Protein AF-A0A4Z2DLG1-F1 (afdb_monomer_lite)

Radius of gyration: 49.61 Å; chains: 1; bounding box: 112×51×138 Å

Secondary structure (DSSP, 8-state):
--------PPPPPHHHHHHHHHHHHHHHHHHHHHHHHHHHHHHHHHHHHHHHHHHHHHHHHHHHHHHHHHHHHHHHHHHHHHHHHHHHHHHHHHHHHHHHHHHHHHHHHHHHHHS---------------------------PPP---------PPP---------PPPPPP--------PPPP-PPPPPP--

InterPro domains:
  IPR026094 G protein pathway suppressor 2 [PF15991] (7-157)
  IPR026094 G protein pathway suppressor 2 [PTHR22654] (5-156)

Structure (mmCIF, N/CA/C/O backbone):
data_AF-A0A4Z2DLG1-F1
#
_entry.id   AF-A0A4Z2DLG1-F1
#
loop_
_atom_site.group_PDB
_atom_site.id
_atom_site.type_symbol
_atom_site.label_atom_id
_atom_site.label_alt_id
_atom_site.label_comp_id
_atom_site.label_asym_id
_atom_site.label_entity_id
_atom_site.label_seq_id
_atom_site.pdbx_PDB_ins_code
_atom_site.Cartn_x
_atom_site.Cartn_y
_atom_site.Cartn_z
_atom_site.occupancy
_atom_site.B_iso_or_equiv
_atom_site.auth_seq_id
_atom_site.auth_comp_id
_atom_site.auth_asym_id
_atom_site.auth_atom_id
_atom_site.pdbx_PDB_model_num
ATOM 1 N N . MET A 1 1 ? 69.070 -21.142 -52.329 1.00 43.66 1 MET A N 1
ATOM 2 C CA . MET A 1 1 ? 68.517 -19.788 -52.107 1.00 43.66 1 MET A CA 1
ATOM 3 C C . MET A 1 1 ? 67.017 -19.856 -52.349 1.00 43.66 1 MET A C 1
ATOM 5 O O . MET A 1 1 ? 66.655 -20.257 -53.448 1.00 43.66 1 MET A O 1
ATOM 9 N N . PRO A 1 2 ? 66.152 -19.594 -51.352 1.00 51.16 2 PRO A N 1
ATOM 10 C CA . PRO A 1 2 ? 64.708 -19.685 -51.539 1.00 51.16 2 PRO A CA 1
ATOM 11 C C . PRO A 1 2 ? 64.203 -18.463 -52.314 1.00 51.16 2 PRO A C 1
ATOM 13 O O . PRO A 1 2 ? 64.474 -17.321 -51.949 1.00 51.16 2 PRO A O 1
ATOM 16 N N . SER A 1 3 ? 63.493 -18.720 -53.406 1.00 49.97 3 SER A N 1
ATOM 17 C CA . SER A 1 3 ? 62.843 -17.729 -54.257 1.00 49.97 3 SER A CA 1
ATOM 18 C C . SER A 1 3 ? 61.647 -17.112 -53.530 1.00 49.97 3 SER A C 1
ATOM 20 O O . SER A 1 3 ? 60.639 -17.769 -53.272 1.00 49.97 3 SER A O 1
ATOM 22 N N . THR A 1 4 ? 61.747 -15.829 -53.190 1.00 59.56 4 THR A N 1
ATOM 23 C CA . THR A 1 4 ? 60.623 -15.041 -52.689 1.00 59.56 4 THR A CA 1
ATOM 24 C C . THR A 1 4 ? 59.666 -14.766 -53.846 1.00 59.56 4 THR A C 1
ATOM 26 O O . THR A 1 4 ? 59.907 -13.915 -54.698 1.00 59.56 4 THR A O 1
ATOM 29 N N . VAL A 1 5 ? 58.562 -15.513 -53.900 1.00 58.59 5 VAL A N 1
ATOM 30 C CA . VAL A 1 5 ? 57.452 -15.217 -54.812 1.00 58.59 5 VAL A CA 1
ATOM 31 C C . VAL A 1 5 ? 56.839 -13.887 -54.371 1.00 58.59 5 VAL A C 1
ATOM 33 O O . VAL A 1 5 ? 56.051 -13.825 -53.427 1.00 58.59 5 VAL A O 1
ATOM 36 N N . SER A 1 6 ? 57.249 -12.801 -55.025 1.00 60.72 6 SER A N 1
ATOM 37 C CA . SER A 1 6 ? 56.639 -11.485 -54.861 1.00 60.72 6 SER A CA 1
ATOM 38 C C . SER A 1 6 ? 55.267 -11.520 -55.530 1.00 60.72 6 SER A C 1
ATOM 40 O O . SER A 1 6 ? 55.144 -11.386 -56.744 1.00 60.72 6 SER A O 1
ATOM 42 N N . ILE A 1 7 ? 54.224 -11.779 -54.741 1.00 59.44 7 ILE A N 1
ATOM 43 C CA . ILE A 1 7 ? 52.840 -11.681 -55.206 1.00 59.44 7 ILE A CA 1
ATOM 44 C C . ILE A 1 7 ? 52.542 -10.188 -55.362 1.00 59.44 7 ILE A C 1
ATOM 46 O O . ILE A 1 7 ? 52.221 -9.502 -54.387 1.00 59.44 7 ILE A O 1
ATOM 50 N N . GLU A 1 8 ? 52.683 -9.672 -56.582 1.00 57.41 8 GLU A N 1
ATOM 51 C CA . GLU A 1 8 ? 52.289 -8.307 -56.918 1.00 57.41 8 GLU A CA 1
ATOM 52 C C . GLU A 1 8 ? 50.797 -8.124 -56.631 1.00 57.41 8 GLU A C 1
ATOM 54 O O . GLU A 1 8 ? 49.916 -8.608 -57.342 1.00 57.41 8 GLU A O 1
ATOM 59 N N . ARG A 1 9 ? 50.486 -7.416 -55.543 1.00 64.75 9 ARG A N 1
ATOM 60 C CA . ARG A 1 9 ? 49.113 -7.003 -55.262 1.00 64.75 9 ARG A CA 1
ATOM 61 C C . ARG A 1 9 ? 48.753 -5.883 -56.226 1.00 64.75 9 ARG A C 1
ATOM 63 O O . ARG A 1 9 ? 49.334 -4.799 -56.161 1.00 64.75 9 ARG A O 1
ATOM 70 N N . HIS A 1 10 ? 47.771 -6.130 -57.088 1.00 70.56 10 HIS A N 1
ATOM 71 C CA . HIS A 1 10 ? 47.212 -5.103 -57.957 1.00 70.56 10 HIS A CA 1
ATOM 72 C C . HIS A 1 10 ? 46.777 -3.888 -57.118 1.00 70.56 10 HIS A C 1
ATOM 74 O O . HIS A 1 10 ? 45.965 -4.010 -56.195 1.00 70.56 10 HIS A O 1
ATOM 80 N N . LYS A 1 11 ? 47.365 -2.716 -57.393 1.00 72.88 11 LYS A N 1
ATOM 81 C CA . LYS A 1 11 ? 47.048 -1.480 -56.670 1.00 72.88 11 LYS A CA 1
ATOM 82 C C . LYS A 1 11 ? 45.614 -1.071 -57.001 1.00 72.88 11 LYS A C 1
ATOM 84 O O . LYS A 1 11 ? 45.234 -0.970 -58.163 1.00 72.88 11 LYS A O 1
ATOM 89 N N . LEU A 1 12 ? 44.818 -0.844 -55.961 1.00 76.62 12 LEU A N 1
ATOM 90 C CA . LEU A 1 12 ? 43.414 -0.466 -56.081 1.00 76.62 12 LEU A CA 1
ATOM 91 C C . LEU A 1 12 ? 43.284 0.847 -56.877 1.00 76.62 12 LEU A C 1
ATOM 93 O O . LEU A 1 12 ? 43.849 1.861 -56.472 1.00 76.62 12 LEU A O 1
ATOM 97 N N . ASN A 1 13 ? 42.524 0.851 -57.979 1.00 85.25 13 ASN A N 1
ATOM 98 C CA . ASN A 1 13 ? 42.208 2.085 -58.713 1.00 85.25 13 ASN A CA 1
ATOM 99 C C . ASN A 1 13 ? 41.541 3.106 -57.763 1.00 85.25 13 ASN A C 1
ATOM 101 O O . ASN A 1 13 ? 40.709 2.734 -56.930 1.00 85.25 13 ASN A O 1
ATOM 105 N N . GLN A 1 14 ? 41.873 4.394 -57.898 1.00 86.62 14 GLN A N 1
ATOM 106 C CA . GLN A 1 14 ? 41.360 5.502 -57.087 1.00 86.62 14 GLN A CA 1
ATOM 107 C C . GLN A 1 14 ? 39.832 5.473 -56.922 1.00 86.62 14 GLN A C 1
ATOM 109 O O . GLN A 1 14 ? 39.328 5.655 -55.813 1.00 86.62 14 GLN A O 1
ATOM 114 N N . ALA A 1 15 ? 39.079 5.187 -57.989 1.00 88.81 15 ALA A N 1
ATOM 115 C CA . ALA A 1 15 ? 37.616 5.092 -57.924 1.00 88.81 15 ALA A CA 1
ATOM 116 C C . ALA A 1 15 ? 37.141 3.971 -56.978 1.00 88.81 15 ALA A C 1
ATOM 118 O O . ALA A 1 15 ? 36.212 4.146 -56.184 1.00 88.81 15 ALA A O 1
ATOM 119 N N . MET A 1 16 ? 37.824 2.828 -57.015 1.00 91.44 16 MET A N 1
ATOM 120 C CA . MET A 1 16 ? 37.539 1.680 -56.163 1.00 91.44 16 MET A CA 1
ATOM 121 C C . MET A 1 16 ? 37.961 1.938 -54.708 1.00 91.44 16 MET A C 1
ATOM 123 O O . MET A 1 16 ? 37.224 1.571 -53.792 1.00 91.44 16 MET A O 1
ATOM 127 N N . TYR A 1 17 ? 39.066 2.658 -54.479 1.00 92.50 17 TYR A N 1
ATOM 128 C CA . TYR A 1 17 ? 39.463 3.108 -53.141 1.00 92.50 17 TYR A CA 1
ATOM 129 C C . TYR A 1 17 ? 38.417 4.025 -52.505 1.00 92.50 17 TYR A C 1
ATOM 131 O O . TYR A 1 17 ? 38.006 3.800 -51.366 1.00 92.50 17 TYR A O 1
ATOM 139 N N . GLN A 1 18 ? 37.923 5.020 -53.246 1.00 93.50 18 GLN A N 1
ATOM 140 C CA . GLN A 1 18 ? 36.886 5.920 -52.737 1.00 93.50 18 GLN A CA 1
ATOM 141 C C . GLN A 1 18 ? 35.583 5.172 -52.429 1.00 93.50 18 GLN A C 1
ATOM 143 O O . GLN A 1 18 ? 34.957 5.428 -51.398 1.00 93.50 18 GLN A O 1
ATOM 148 N N . LYS A 1 19 ? 35.194 4.207 -53.275 1.00 95.62 19 LYS A N 1
ATOM 149 C CA . LYS A 1 19 ? 34.027 3.346 -53.028 1.00 95.62 19 LYS A CA 1
ATOM 150 C C . LYS A 1 19 ? 34.196 2.524 -51.747 1.00 95.62 19 LYS A C 1
ATOM 152 O O . LYS A 1 19 ? 33.291 2.509 -50.913 1.00 95.62 19 LYS A O 1
ATOM 157 N N . LEU A 1 20 ? 35.360 1.904 -51.552 1.00 94.69 20 LEU A N 1
ATOM 158 C CA . LEU A 1 20 ? 35.660 1.117 -50.356 1.00 94.69 20 LEU A CA 1
ATOM 159 C C . LEU A 1 20 ? 35.701 1.987 -49.092 1.00 94.69 20 LEU A C 1
ATOM 161 O O . LEU A 1 20 ? 35.092 1.630 -48.087 1.00 94.69 20 LEU A O 1
ATOM 165 N N . LYS A 1 21 ? 36.345 3.159 -49.148 1.00 95.62 21 LYS A N 1
ATOM 166 C CA . LYS A 1 21 ? 36.384 4.119 -48.035 1.00 95.62 21 LYS A CA 1
ATOM 167 C C . LYS A 1 21 ? 34.972 4.529 -47.616 1.00 95.62 21 LYS A C 1
ATOM 169 O O . LYS A 1 21 ? 34.650 4.454 -46.433 1.00 95.62 21 LYS A O 1
ATOM 174 N N . LYS A 1 22 ? 34.111 4.901 -48.573 1.00 97.06 22 LYS A N 1
ATOM 175 C CA . LYS A 1 22 ? 32.700 5.238 -48.306 1.00 97.06 22 LYS A CA 1
ATOM 176 C C . LYS A 1 22 ? 31.950 4.071 -47.662 1.00 97.06 22 LYS A C 1
ATOM 178 O O . LYS A 1 22 ? 31.256 4.281 -46.671 1.00 97.06 22 LYS A O 1
ATOM 183 N N . TYR A 1 23 ? 32.126 2.852 -48.174 1.00 97.25 23 TYR A N 1
ATOM 184 C CA . TYR A 1 23 ? 31.496 1.656 -47.612 1.00 97.25 23 TYR A CA 1
ATOM 185 C C . TYR A 1 23 ? 31.944 1.382 -46.171 1.00 97.25 23 TYR A C 1
ATOM 187 O O . TYR A 1 23 ? 31.099 1.206 -45.300 1.00 97.25 23 TYR A O 1
ATOM 195 N N . ILE A 1 24 ? 33.252 1.404 -45.892 1.00 97.25 24 ILE A N 1
ATOM 196 C CA . ILE A 1 24 ? 33.787 1.162 -44.543 1.00 97.25 24 ILE A CA 1
ATOM 197 C C . ILE A 1 24 ? 33.277 2.226 -43.566 1.00 97.25 24 ILE A C 1
ATOM 199 O O . ILE A 1 24 ? 32.848 1.886 -42.465 1.00 97.25 24 ILE A O 1
ATOM 203 N N . MET A 1 25 ? 33.293 3.503 -43.962 1.00 97.19 25 MET A N 1
ATOM 204 C CA . MET A 1 25 ? 32.771 4.588 -43.125 1.00 97.19 25 MET A CA 1
ATOM 205 C C . MET A 1 25 ? 31.270 4.426 -42.861 1.00 97.19 25 MET A C 1
ATOM 207 O O . MET A 1 25 ? 30.841 4.529 -41.715 1.00 97.19 25 MET A O 1
ATOM 211 N N . SER A 1 26 ? 30.478 4.115 -43.891 1.00 97.19 26 SER A N 1
ATOM 212 C CA . SER A 1 26 ? 29.037 3.882 -43.748 1.00 97.19 26 SER A CA 1
ATOM 213 C C . SER A 1 26 ? 28.734 2.668 -42.870 1.00 97.19 26 SER A C 1
ATOM 215 O O . SER A 1 26 ? 27.864 2.755 -42.006 1.00 97.19 26 SER A O 1
ATOM 217 N N . LYS A 1 27 ? 29.482 1.569 -43.026 1.00 97.62 27 LYS A N 1
ATOM 218 C CA . LYS A 1 27 ? 29.332 0.365 -42.204 1.00 97.62 27 LYS A CA 1
ATOM 219 C C . LYS A 1 27 ? 29.634 0.653 -40.734 1.00 97.62 27 LYS A C 1
ATOM 221 O O . LYS A 1 27 ? 28.823 0.307 -39.888 1.00 97.62 27 LYS A O 1
ATOM 226 N N . ARG A 1 28 ? 30.742 1.343 -40.439 1.00 97.44 28 ARG A N 1
ATOM 227 C CA . ARG A 1 28 ? 31.096 1.744 -39.064 1.00 97.44 28 ARG A CA 1
ATOM 228 C C . ARG A 1 28 ? 30.045 2.661 -38.449 1.00 97.44 28 ARG A C 1
ATOM 230 O O . ARG A 1 28 ? 29.684 2.475 -37.295 1.00 97.44 28 ARG A O 1
ATOM 237 N N . LYS A 1 29 ? 29.538 3.628 -39.221 1.00 96.75 29 LYS A N 1
ATOM 238 C CA . LYS A 1 29 ? 28.460 4.512 -38.766 1.00 96.75 29 LYS A CA 1
ATOM 239 C C . LYS A 1 29 ? 27.194 3.713 -38.438 1.00 96.75 29 LYS A C 1
ATOM 241 O O . LYS A 1 29 ? 26.617 3.924 -37.381 1.00 96.75 29 LYS A O 1
ATOM 246 N N . ARG A 1 30 ? 26.803 2.778 -39.310 1.00 96.44 30 ARG A N 1
ATOM 247 C CA . ARG A 1 30 ? 25.635 1.912 -39.096 1.00 96.44 30 ARG A CA 1
ATOM 248 C C . ARG A 1 30 ? 25.792 1.037 -37.853 1.00 96.44 30 ARG A C 1
ATOM 250 O O . ARG A 1 30 ? 24.872 0.967 -37.058 1.00 96.44 30 ARG A O 1
ATOM 257 N N . GLU A 1 31 ? 26.958 0.429 -37.663 1.00 96.31 31 GLU A N 1
ATOM 258 C CA . GLU A 1 31 ? 27.255 -0.397 -36.486 1.00 96.31 31 GLU A CA 1
ATOM 259 C C . GLU A 1 31 ? 27.206 0.418 -35.181 1.00 96.31 31 GLU A C 1
ATOM 261 O O . GLU A 1 31 ? 26.694 -0.047 -34.165 1.00 96.31 31 GLU A O 1
ATOM 266 N N . GLN A 1 32 ? 27.692 1.663 -35.203 1.00 96.00 32 GLN A N 1
ATOM 267 C CA . GLN A 1 32 ? 27.578 2.571 -34.059 1.00 96.00 32 GLN A CA 1
ATOM 268 C C . GLN A 1 32 ? 26.124 2.955 -33.765 1.00 96.00 32 GLN A C 1
ATOM 270 O O . GLN A 1 32 ? 25.731 2.999 -32.600 1.00 96.00 32 GLN A O 1
ATOM 275 N N . GLU A 1 33 ? 25.334 3.226 -34.803 1.00 95.44 33 GLU A N 1
ATOM 276 C CA . GLU A 1 33 ? 23.919 3.573 -34.676 1.00 95.44 33 GLU A CA 1
ATOM 277 C C . GLU A 1 33 ? 23.092 2.399 -34.139 1.00 95.44 33 GLU A C 1
ATOM 279 O O . GLU A 1 33 ? 22.341 2.575 -33.185 1.00 95.44 33 GLU A O 1
ATOM 284 N N . GLU A 1 34 ? 23.298 1.193 -34.667 1.00 94.06 34 GLU A N 1
ATOM 285 C CA . GLU A 1 34 ? 22.660 -0.039 -34.190 1.00 94.06 34 GLU A CA 1
ATOM 286 C C . GLU A 1 34 ? 22.999 -0.303 -32.717 1.00 94.06 34 GLU A C 1
ATOM 288 O O . GLU A 1 34 ? 22.107 -0.490 -31.893 1.00 94.06 34 GLU A O 1
ATOM 293 N N . LYS A 1 35 ? 24.278 -0.181 -32.337 1.00 95.56 35 LYS A N 1
ATOM 294 C CA . LYS A 1 35 ? 24.702 -0.317 -30.936 1.00 95.56 35 LYS A CA 1
ATOM 295 C C . LYS A 1 35 ? 24.051 0.724 -30.018 1.00 95.56 35 LYS A C 1
ATOM 297 O O . LYS A 1 35 ? 23.736 0.417 -28.866 1.00 95.56 35 LYS A O 1
ATOM 302 N N . ALA A 1 36 ? 23.870 1.956 -30.494 1.00 95.06 36 ALA A N 1
ATOM 303 C CA . ALA A 1 36 ? 23.196 3.004 -29.733 1.00 95.06 36 ALA A CA 1
ATOM 304 C C . ALA A 1 36 ? 21.694 2.713 -29.580 1.00 95.06 36 ALA A C 1
ATOM 306 O O . ALA A 1 36 ? 21.155 2.860 -28.482 1.00 95.06 36 ALA A O 1
ATOM 307 N N . GLN A 1 37 ? 21.036 2.244 -30.642 1.00 96.62 37 GLN A N 1
ATOM 308 C CA . GLN A 1 37 ? 19.633 1.828 -30.603 1.00 96.62 37 GLN A CA 1
ATOM 309 C C . GLN A 1 37 ? 19.426 0.656 -29.637 1.00 96.62 37 GLN A C 1
ATOM 311 O O . GLN A 1 37 ? 18.556 0.732 -28.771 1.00 96.62 37 GLN A O 1
ATOM 316 N N . ASP A 1 38 ? 20.280 -0.365 -29.687 1.00 96.25 38 ASP A N 1
ATOM 317 C CA . ASP A 1 38 ? 20.234 -1.501 -28.762 1.00 96.25 38 ASP A CA 1
ATOM 318 C C . ASP A 1 38 ? 20.416 -1.074 -27.301 1.00 96.25 38 ASP A C 1
ATOM 320 O O . ASP A 1 38 ? 19.709 -1.552 -26.406 1.00 96.25 38 ASP A O 1
ATOM 324 N N . ALA A 1 39 ? 21.337 -0.143 -27.034 1.00 96.44 39 ALA A N 1
ATOM 325 C CA . ALA A 1 39 ? 21.539 0.398 -25.693 1.00 96.44 39 ALA A CA 1
ATOM 326 C C . ALA A 1 39 ? 20.285 1.122 -25.173 1.00 96.44 39 ALA A C 1
ATOM 328 O O . ALA A 1 39 ? 19.901 0.933 -24.013 1.00 96.44 39 ALA A O 1
ATOM 329 N N . ILE A 1 40 ? 19.622 1.902 -26.033 1.00 95.75 40 ILE A N 1
ATOM 330 C CA . ILE A 1 40 ? 18.366 2.592 -25.715 1.00 95.75 40 ILE A CA 1
ATOM 331 C C . ILE A 1 40 ? 17.261 1.570 -25.438 1.00 95.75 40 ILE A C 1
ATOM 333 O O . ILE A 1 40 ? 16.641 1.616 -24.376 1.00 95.75 40 ILE A O 1
ATOM 337 N N . VAL A 1 41 ? 17.052 0.600 -26.331 1.00 95.81 41 VAL A N 1
ATOM 338 C CA . VAL A 1 41 ? 16.018 -0.436 -26.178 1.00 95.81 41 VAL A CA 1
ATOM 339 C C . VAL A 1 41 ? 16.221 -1.225 -24.885 1.00 95.81 41 VAL A C 1
ATOM 341 O O . VAL A 1 41 ? 15.271 -1.439 -24.128 1.00 95.81 41 VAL A O 1
ATOM 344 N N . LYS A 1 42 ? 17.463 -1.612 -24.579 1.00 96.31 42 LYS A N 1
ATOM 345 C CA . LYS A 1 42 ? 17.794 -2.333 -23.345 1.00 96.31 42 LYS A CA 1
ATOM 346 C C . LYS A 1 42 ? 17.521 -1.493 -22.099 1.00 96.31 42 LYS A C 1
ATOM 348 O O . LYS A 1 42 ? 17.014 -2.031 -21.113 1.00 96.31 42 LYS A O 1
ATOM 353 N N . ARG A 1 43 ? 17.826 -0.191 -22.133 1.00 96.12 43 ARG A N 1
ATOM 354 C CA . ARG A 1 43 ? 17.514 0.735 -21.037 1.00 96.12 43 ARG A CA 1
ATOM 355 C C . ARG A 1 43 ? 16.005 0.852 -20.826 1.00 96.12 43 ARG A C 1
ATOM 357 O O . ARG A 1 43 ? 15.558 0.637 -19.706 1.00 96.12 43 ARG A O 1
ATOM 364 N N . LEU A 1 44 ? 15.235 1.095 -21.888 1.00 96.19 44 LEU A N 1
ATOM 365 C CA . LEU A 1 44 ? 13.773 1.199 -21.809 1.00 96.19 44 LEU A CA 1
ATOM 366 C C . LEU A 1 44 ? 13.133 -0.094 -21.296 1.00 96.19 44 LEU A C 1
ATOM 368 O O . LEU A 1 44 ? 12.176 -0.055 -20.526 1.00 96.19 44 LEU A O 1
ATOM 372 N N . ARG A 1 45 ? 13.645 -1.258 -21.713 1.00 96.88 45 ARG A N 1
ATOM 373 C CA . ARG A 1 45 ? 13.153 -2.547 -21.215 1.00 96.88 45 ARG A CA 1
ATOM 374 C C . ARG A 1 45 ? 13.383 -2.689 -19.712 1.00 96.88 45 ARG A C 1
ATOM 376 O O . ARG A 1 45 ? 12.462 -3.093 -19.010 1.00 96.88 45 ARG A O 1
ATOM 383 N N . ARG A 1 46 ? 14.582 -2.340 -19.234 1.00 96.50 46 ARG A N 1
ATOM 384 C CA . ARG A 1 46 ? 14.915 -2.386 -17.805 1.00 96.50 46 ARG A CA 1
ATOM 385 C C . ARG A 1 46 ? 14.039 -1.432 -16.995 1.00 96.50 46 ARG A C 1
ATOM 387 O O . ARG A 1 46 ? 13.496 -1.846 -15.984 1.00 96.50 46 ARG A O 1
ATOM 394 N N . GLU A 1 47 ? 13.858 -0.202 -17.468 1.00 96.62 47 GLU A N 1
ATOM 395 C CA . GLU A 1 47 ? 13.027 0.809 -16.804 1.00 96.62 47 GLU A CA 1
ATOM 396 C C . GLU A 1 47 ? 11.563 0.365 -16.682 1.00 96.62 47 GLU A C 1
ATOM 398 O O . GLU A 1 47 ? 10.964 0.488 -15.618 1.00 96.62 47 GLU A O 1
ATOM 403 N N . ARG A 1 48 ? 10.992 -0.235 -17.737 1.00 96.12 48 ARG A N 1
ATOM 404 C CA . ARG A 1 48 ? 9.635 -0.802 -17.665 1.00 96.12 48 ARG A CA 1
ATOM 405 C C . ARG A 1 48 ? 9.532 -1.960 -16.682 1.00 96.12 48 ARG A C 1
ATOM 407 O O . ARG A 1 48 ? 8.532 -2.069 -15.983 1.00 96.12 48 ARG A O 1
ATOM 414 N N . GLU A 1 49 ? 10.527 -2.842 -16.654 1.00 96.56 49 GLU A N 1
ATOM 415 C CA . GLU A 1 49 ? 10.535 -3.972 -15.726 1.00 96.56 49 GLU A CA 1
ATOM 416 C C . GLU A 1 49 ? 10.651 -3.500 -14.272 1.00 96.56 49 GLU A C 1
ATOM 418 O O . GLU A 1 49 ? 9.924 -3.986 -13.413 1.00 96.56 49 GLU A O 1
ATOM 423 N N . GLU A 1 50 ? 11.507 -2.517 -14.004 1.00 96.62 50 GLU A N 1
ATOM 424 C CA . GLU A 1 50 ? 11.668 -1.919 -12.679 1.00 96.62 50 GLU A CA 1
ATOM 425 C C . GLU A 1 50 ? 10.410 -1.168 -12.236 1.00 96.62 50 GLU A C 1
ATOM 427 O O . GLU A 1 50 ? 9.928 -1.389 -11.130 1.00 96.62 50 GLU A O 1
ATOM 432 N N . SER A 1 51 ? 9.805 -0.375 -13.125 1.00 96.50 51 SER A N 1
ATOM 433 C CA . SER A 1 51 ? 8.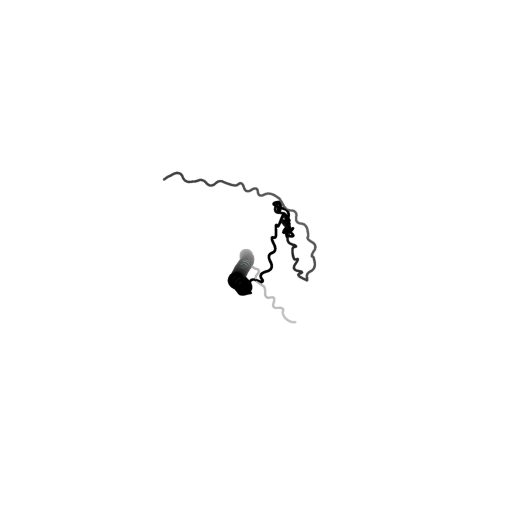523 0.283 -12.859 1.00 96.50 51 SER A CA 1
ATOM 434 C C . SER A 1 51 ? 7.414 -0.729 -12.566 1.00 96.50 51 SER A C 1
ATOM 436 O O . SER A 1 51 ? 6.632 -0.530 -11.637 1.00 96.50 51 SER A O 1
ATOM 438 N N . LYS A 1 52 ? 7.373 -1.847 -13.302 1.00 97.50 52 LYS A N 1
ATOM 439 C CA . LYS A 1 52 ? 6.420 -2.930 -13.043 1.00 97.50 52 LYS A CA 1
ATOM 440 C C . LYS A 1 52 ? 6.655 -3.572 -11.672 1.00 97.50 52 LYS A C 1
ATOM 442 O O . LYS A 1 52 ? 5.697 -3.739 -10.928 1.00 97.50 52 LYS A O 1
ATOM 447 N N . ARG A 1 53 ? 7.907 -3.886 -11.319 1.00 97.56 53 ARG A N 1
ATOM 448 C CA . ARG A 1 53 ? 8.248 -4.439 -9.996 1.00 97.56 53 ARG A CA 1
ATOM 449 C C . ARG A 1 53 ? 7.891 -3.477 -8.868 1.00 97.56 53 ARG A C 1
ATOM 451 O O . ARG A 1 53 ? 7.355 -3.912 -7.858 1.00 97.56 53 ARG A O 1
ATOM 458 N N . GLN A 1 54 ? 8.154 -2.184 -9.044 1.00 97.31 54 GLN A N 1
ATOM 459 C CA . GLN A 1 54 ? 7.790 -1.182 -8.048 1.00 97.31 54 GLN A CA 1
ATOM 460 C C . GLN A 1 54 ? 6.271 -1.115 -7.866 1.00 97.31 54 GLN A C 1
ATOM 462 O O . GLN A 1 54 ? 5.797 -1.127 -6.737 1.00 97.31 54 GLN A O 1
ATOM 467 N N . ALA A 1 55 ? 5.507 -1.135 -8.961 1.00 97.31 55 ALA A N 1
ATOM 468 C CA . ALA A 1 55 ? 4.051 -1.173 -8.891 1.00 97.31 55 ALA A CA 1
ATOM 469 C C . ALA A 1 55 ? 3.536 -2.436 -8.176 1.00 97.31 55 ALA A C 1
ATOM 471 O O . ALA A 1 55 ? 2.616 -2.341 -7.370 1.00 97.31 55 ALA A O 1
ATOM 472 N N . GLU A 1 56 ? 4.136 -3.604 -8.423 1.00 97.56 56 GLU A N 1
ATOM 473 C CA . GLU A 1 56 ? 3.795 -4.850 -7.721 1.00 97.56 56 GLU A CA 1
ATOM 474 C C . GLU A 1 56 ? 4.055 -4.731 -6.208 1.00 97.56 56 GLU A C 1
ATOM 476 O O . GLU A 1 56 ? 3.154 -4.996 -5.409 1.00 97.56 56 GLU A O 1
ATOM 481 N N . ILE A 1 57 ? 5.227 -4.229 -5.807 1.00 97.69 57 ILE A N 1
ATOM 482 C CA . ILE A 1 57 ? 5.573 -3.988 -4.395 1.00 97.69 57 ILE A CA 1
ATOM 483 C C . ILE A 1 57 ? 4.596 -2.999 -3.748 1.00 97.69 57 ILE A C 1
ATOM 485 O O . ILE A 1 57 ? 4.115 -3.228 -2.639 1.00 97.69 57 ILE A O 1
ATOM 489 N N . ASP A 1 58 ? 4.267 -1.906 -4.436 1.00 97.19 58 ASP A N 1
ATOM 490 C CA . ASP A 1 58 ? 3.335 -0.903 -3.925 1.00 97.19 58 ASP A CA 1
ATOM 491 C C . ASP A 1 58 ? 1.932 -1.501 -3.739 1.00 97.19 58 ASP A C 1
ATOM 493 O O . ASP A 1 58 ? 1.270 -1.230 -2.735 1.00 97.19 58 ASP A O 1
ATOM 497 N N . THR A 1 59 ? 1.482 -2.365 -4.658 1.00 97.69 59 THR A N 1
ATOM 498 C CA . THR A 1 59 ? 0.189 -3.054 -4.523 1.00 97.69 59 THR A CA 1
ATOM 499 C C . THR A 1 59 ? 0.159 -4.020 -3.342 1.00 97.69 59 THR A C 1
ATOM 501 O O . THR A 1 59 ? -0.815 -4.010 -2.587 1.00 97.69 59 THR A O 1
ATOM 504 N N . GLU A 1 60 ? 1.226 -4.793 -3.131 1.00 97.25 60 GLU A N 1
ATOM 505 C CA . GLU A 1 60 ? 1.353 -5.703 -1.989 1.00 97.25 60 GLU A CA 1
ATOM 506 C C . GLU A 1 60 ? 1.380 -4.925 -0.664 1.00 97.25 60 GLU A C 1
ATOM 508 O O . GLU A 1 60 ? 0.646 -5.244 0.275 1.00 97.25 60 GLU A O 1
ATOM 513 N N . ASN A 1 61 ? 2.154 -3.839 -0.605 1.00 98.06 61 ASN A N 1
ATOM 514 C CA . ASN A 1 61 ? 2.217 -2.960 0.561 1.00 98.06 61 ASN A CA 1
ATOM 515 C C . ASN A 1 61 ? 0.849 -2.353 0.897 1.00 98.06 61 ASN A C 1
ATOM 517 O O . ASN A 1 61 ? 0.453 -2.316 2.065 1.00 98.06 61 ASN A O 1
ATOM 521 N N . LEU A 1 62 ? 0.096 -1.910 -0.115 1.00 97.88 62 LEU A N 1
ATOM 522 C CA . LEU A 1 62 ? -1.263 -1.404 0.075 1.00 97.88 62 LEU A CA 1
ATOM 523 C C . LEU A 1 62 ? -2.221 -2.489 0.573 1.00 97.88 62 LEU A C 1
ATOM 525 O O . LEU A 1 62 ? -3.093 -2.205 1.398 1.00 97.88 62 LEU A O 1
ATOM 529 N N . GLU A 1 63 ? -2.092 -3.723 0.091 1.00 98.00 63 GLU A N 1
ATOM 530 C CA . GLU A 1 63 ? -2.897 -4.844 0.575 1.00 98.00 63 GLU A CA 1
ATOM 531 C C . GLU A 1 63 ? -2.591 -5.161 2.045 1.00 98.00 63 GLU A C 1
ATOM 533 O O . GLU A 1 63 ? -3.512 -5.309 2.852 1.00 98.00 63 GLU A O 1
ATOM 538 N N . ASN A 1 64 ? -1.312 -5.182 2.418 1.00 98.00 64 ASN A N 1
ATOM 539 C CA . ASN A 1 64 ? -0.885 -5.392 3.798 1.00 98.00 64 ASN A CA 1
ATOM 540 C C . ASN A 1 64 ? -1.403 -4.276 4.718 1.00 98.00 64 ASN A C 1
ATOM 542 O O . ASN A 1 64 ? -2.001 -4.566 5.753 1.00 98.00 64 ASN A O 1
ATOM 546 N N . ALA A 1 65 ? -1.318 -3.009 4.303 1.00 98.00 65 ALA A N 1
ATOM 547 C CA . ALA A 1 65 ? -1.893 -1.894 5.060 1.00 98.00 65 ALA A CA 1
ATOM 548 C C . ALA A 1 65 ? -3.417 -2.032 5.256 1.00 98.00 65 ALA A C 1
ATOM 550 O O . ALA A 1 65 ? -3.938 -1.752 6.338 1.00 98.00 65 ALA A O 1
ATOM 551 N N . LYS A 1 66 ? -4.152 -2.511 4.241 1.00 98.38 66 LYS A N 1
ATOM 552 C CA . LYS A 1 66 ? -5.594 -2.792 4.368 1.00 98.38 66 LYS A CA 1
ATOM 553 C C . LYS A 1 66 ? -5.877 -3.894 5.393 1.00 98.38 66 LYS A C 1
ATOM 555 O O . LYS A 1 66 ? -6.839 -3.762 6.152 1.00 98.38 66 LYS A O 1
ATOM 560 N N . LYS A 1 67 ? -5.057 -4.951 5.435 1.00 98.38 67 LYS A N 1
ATOM 561 C CA . LYS A 1 67 ? -5.174 -6.034 6.430 1.00 98.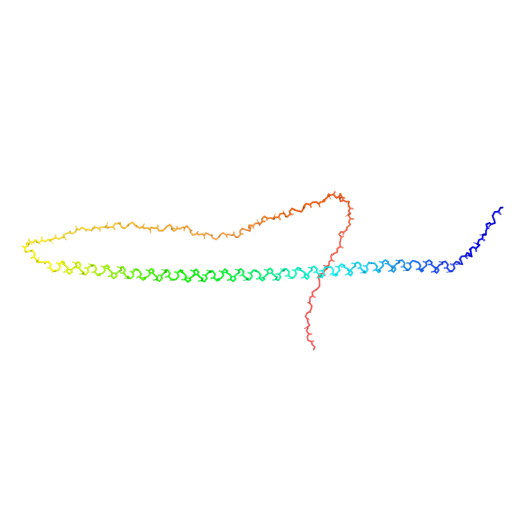38 67 LYS A CA 1
ATOM 562 C C . LYS A 1 67 ? -4.966 -5.503 7.849 1.00 98.38 67 LYS A C 1
ATOM 564 O O . LYS A 1 67 ? -5.806 -5.759 8.708 1.00 98.38 67 LYS A O 1
ATOM 569 N N . GLU A 1 68 ? -3.940 -4.684 8.074 1.00 98.31 68 GLU A N 1
ATOM 570 C CA . GLU A 1 68 ? -3.673 -4.073 9.386 1.00 98.31 68 GLU A CA 1
ATOM 571 C C . GLU A 1 68 ? -4.812 -3.154 9.854 1.00 98.31 68 GLU A C 1
ATOM 573 O O . GLU A 1 68 ? -5.240 -3.206 11.013 1.00 98.31 68 GLU A O 1
ATOM 578 N N . ILE A 1 69 ? -5.378 -2.356 8.940 1.00 98.50 69 ILE A N 1
ATOM 579 C CA . ILE A 1 69 ? -6.564 -1.538 9.229 1.00 98.50 69 ILE A CA 1
ATOM 580 C C . ILE A 1 69 ? -7.741 -2.428 9.638 1.00 98.50 69 ILE A C 1
ATOM 582 O O . ILE A 1 69 ? -8.445 -2.108 10.597 1.00 98.50 69 ILE A O 1
ATOM 586 N N . LEU A 1 70 ? -7.970 -3.539 8.934 1.00 98.69 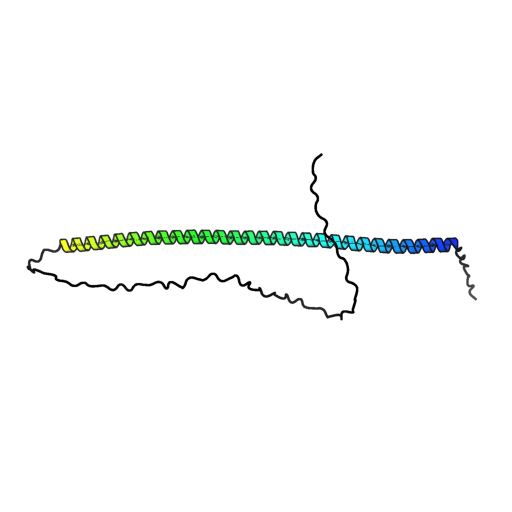70 LEU A N 1
ATOM 587 C CA . LEU A 1 70 ? -9.064 -4.457 9.241 1.00 98.69 70 LEU A CA 1
ATOM 588 C C . LEU A 1 70 ? -8.889 -5.113 10.618 1.00 98.69 70 LEU A C 1
ATOM 590 O O . LEU A 1 70 ? -9.843 -5.153 11.396 1.00 98.69 70 LEU A O 1
ATOM 594 N N . ILE A 1 71 ? -7.677 -5.571 10.940 1.00 98.69 71 ILE A N 1
ATOM 595 C CA . ILE A 1 71 ? -7.337 -6.141 12.252 1.00 98.69 71 ILE A CA 1
ATOM 596 C C . ILE A 1 71 ? -7.592 -5.111 13.356 1.00 98.69 71 ILE A C 1
ATOM 598 O O .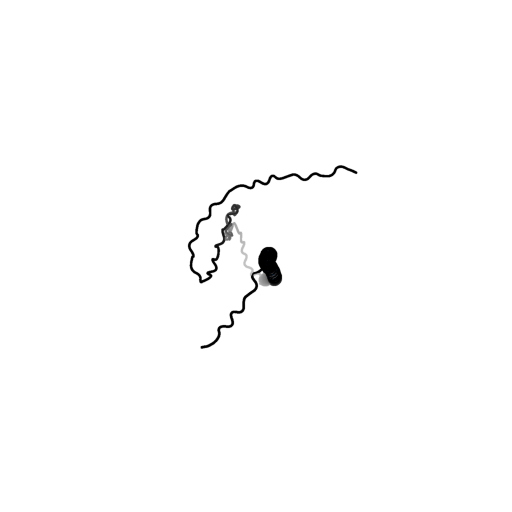 ILE A 1 71 ? -8.260 -5.407 14.348 1.00 98.69 71 ILE A O 1
ATOM 602 N N . THR A 1 72 ? -7.126 -3.878 13.156 1.00 98.62 72 THR A N 1
ATOM 603 C CA . THR A 1 72 ? -7.306 -2.787 14.121 1.00 98.62 72 THR A CA 1
ATOM 604 C C . THR A 1 72 ? -8.784 -2.450 14.322 1.00 98.62 72 THR A C 1
ATOM 606 O O . THR A 1 72 ? -9.231 -2.303 15.458 1.00 98.62 72 THR A O 1
ATOM 609 N N . ARG A 1 73 ? -9.573 -2.381 13.243 1.00 98.44 73 ARG A N 1
ATOM 610 C CA . ARG A 1 73 ? -11.028 -2.157 13.316 1.00 98.44 73 ARG A CA 1
ATOM 611 C C . ARG A 1 73 ? -11.727 -3.254 14.108 1.00 98.44 73 ARG A C 1
ATOM 613 O O . ARG A 1 73 ? -12.440 -2.948 15.057 1.00 98.44 73 ARG A O 1
ATOM 620 N N . LYS A 1 74 ? -11.436 -4.520 13.800 1.00 98.69 74 LYS A N 1
ATOM 621 C CA . LYS A 1 74 ? -11.975 -5.659 14.551 1.00 98.69 74 LYS A CA 1
ATOM 622 C C . LYS A 1 74 ? -11.626 -5.559 16.038 1.00 98.69 74 LYS A C 1
ATOM 624 O O . LYS A 1 74 ? -12.474 -5.795 16.893 1.00 98.69 74 LYS A O 1
ATOM 629 N N . ARG A 1 75 ? -10.396 -5.147 16.360 1.00 98.56 75 ARG A N 1
ATOM 630 C CA . ARG A 1 75 ? -9.974 -4.959 17.750 1.00 98.56 75 ARG A CA 1
ATOM 631 C C . ARG A 1 75 ? -10.753 -3.850 18.462 1.00 98.56 75 ARG A C 1
ATOM 633 O O . ARG A 1 75 ? -11.090 -4.003 19.635 1.00 98.56 75 ARG A O 1
ATOM 640 N N . ILE A 1 76 ? -11.041 -2.747 17.774 1.00 98.69 76 ILE A N 1
ATOM 641 C CA . ILE A 1 76 ? -11.877 -1.659 18.303 1.00 98.69 76 ILE A CA 1
ATOM 642 C C . ILE A 1 76 ? -13.293 -2.165 18.600 1.00 98.69 76 ILE A C 1
ATOM 644 O O . ILE A 1 76 ? -13.832 -1.855 19.667 1.00 98.69 76 ILE A O 1
ATOM 648 N N . ASP A 1 77 ? -13.870 -2.965 17.705 1.00 98.62 77 ASP A N 1
ATOM 649 C CA . ASP A 1 77 ? -15.210 -3.533 17.876 1.00 98.62 77 ASP A CA 1
ATOM 650 C C . ASP A 1 77 ? -15.267 -4.494 19.073 1.00 98.62 77 ASP A C 1
ATOM 652 O O . ASP A 1 77 ? -16.149 -4.376 19.926 1.00 98.62 77 ASP A O 1
ATOM 656 N N . GLU A 1 78 ? -14.276 -5.380 19.212 1.00 98.56 78 GLU A N 1
ATOM 657 C CA . GLU A 1 78 ? -14.142 -6.286 20.363 1.00 98.56 78 GLU A CA 1
ATOM 658 C C . GLU A 1 78 ? -14.052 -5.523 21.693 1.00 98.56 78 GLU A C 1
ATOM 660 O O . GLU A 1 78 ? -14.755 -5.835 22.658 1.00 98.56 78 GLU A O 1
ATOM 665 N N . LEU A 1 79 ? -13.196 -4.498 21.758 1.00 98.62 79 LEU A N 1
ATOM 666 C CA . LEU A 1 79 ? -13.036 -3.676 22.959 1.00 98.62 79 LEU A CA 1
ATOM 667 C C . LEU A 1 79 ? -14.307 -2.879 23.272 1.00 98.62 79 LEU A C 1
ATOM 669 O O . LEU A 1 79 ? -14.672 -2.726 24.439 1.00 98.62 79 LEU A O 1
ATOM 673 N N . THR A 1 80 ? -15.004 -2.414 22.238 1.00 98.50 80 THR A N 1
ATOM 674 C CA . THR A 1 80 ? -16.296 -1.733 22.349 1.00 98.50 80 THR A CA 1
ATOM 675 C C . THR A 1 80 ? -17.365 -2.658 22.923 1.00 98.50 80 THR A C 1
ATOM 677 O O . THR A 1 80 ? -18.056 -2.244 23.858 1.00 98.50 80 THR A O 1
ATOM 680 N N . SER A 1 81 ? -17.470 -3.898 22.432 1.00 98.50 81 SER A N 1
ATOM 681 C CA . SER A 1 81 ? -18.387 -4.907 22.982 1.00 98.50 81 SER A CA 1
ATOM 682 C C . SER A 1 81 ? -18.074 -5.181 24.446 1.00 98.50 81 SER A C 1
ATOM 684 O O . SER A 1 81 ? -18.939 -5.020 25.306 1.00 98.50 81 SER A O 1
ATOM 686 N N . ARG A 1 82 ? -16.803 -5.461 24.762 1.00 98.38 82 ARG A N 1
ATOM 687 C CA . ARG A 1 82 ? -16.372 -5.764 26.131 1.00 98.38 82 ARG A CA 1
ATOM 688 C C . ARG A 1 82 ? -16.643 -4.615 27.099 1.00 98.38 82 ARG A C 1
ATOM 690 O O . ARG A 1 82 ? -17.098 -4.843 28.217 1.00 98.38 82 ARG A O 1
ATOM 697 N N . ARG A 1 83 ? -16.393 -3.367 26.690 1.00 98.50 83 ARG A N 1
ATOM 698 C CA . ARG A 1 83 ? -16.764 -2.184 27.483 1.00 98.50 83 ARG A CA 1
ATOM 699 C C . ARG A 1 83 ? -18.269 -2.172 27.760 1.00 98.50 83 ARG A C 1
ATOM 701 O O . ARG A 1 83 ? -18.671 -1.936 28.896 1.00 98.50 83 ARG A O 1
ATOM 708 N N . ASN A 1 84 ? -19.094 -2.405 26.740 1.00 98.56 84 ASN A N 1
ATOM 709 C CA . ASN A 1 84 ? -20.549 -2.375 26.877 1.00 98.56 84 ASN A CA 1
ATOM 710 C C . ASN A 1 84 ? -21.058 -3.504 27.790 1.00 98.56 84 ASN A C 1
ATOM 712 O O . ASN A 1 84 ? -21.947 -3.275 28.605 1.00 98.56 84 ASN A O 1
ATOM 716 N N . GLU A 1 85 ? -20.482 -4.702 27.698 1.00 98.44 85 GLU A N 1
ATOM 717 C CA . GLU A 1 85 ? -20.763 -5.831 28.596 1.00 98.44 85 GLU A CA 1
ATOM 718 C C . GLU A 1 85 ? -20.426 -5.495 30.053 1.00 98.44 85 GLU A C 1
ATOM 720 O O . GLU A 1 85 ? -21.254 -5.684 30.946 1.00 98.44 85 GLU A O 1
ATOM 725 N N . LEU A 1 86 ? -19.241 -4.929 30.305 1.00 98.44 86 LEU A N 1
ATOM 726 C CA . LEU A 1 86 ? -18.834 -4.505 31.647 1.00 98.44 86 LEU A CA 1
ATOM 727 C C . LEU A 1 86 ? -19.760 -3.422 32.207 1.00 98.44 86 LEU A C 1
ATOM 729 O O . LEU A 1 86 ? -20.133 -3.477 33.377 1.00 98.44 86 LEU A O 1
ATOM 733 N N . PHE A 1 87 ? -20.169 -2.464 31.376 1.00 98.56 87 PHE A N 1
ATOM 734 C CA . PHE A 1 87 ? -21.102 -1.418 31.784 1.00 98.56 87 PHE A CA 1
ATOM 735 C C . PHE A 1 87 ? -22.488 -1.975 32.133 1.00 98.56 87 PHE A C 1
ATOM 737 O O . PHE A 1 87 ? -23.093 -1.553 33.117 1.00 98.56 87 PHE A O 1
ATOM 744 N N . GLN A 1 88 ? -22.985 -2.953 31.371 1.00 98.50 88 GLN A N 1
ATOM 745 C CA . GLN A 1 88 ? -24.235 -3.648 31.693 1.00 98.50 88 GLN A CA 1
ATOM 746 C C . GLN A 1 88 ? -24.127 -4.422 33.009 1.00 98.50 88 GLN A C 1
ATOM 748 O O . GLN A 1 88 ? -25.011 -4.310 33.855 1.00 98.50 88 GLN A O 1
ATOM 753 N N . ARG A 1 89 ? -23.016 -5.133 33.229 1.00 97.94 89 ARG A N 1
ATOM 754 C CA . ARG A 1 89 ? -22.769 -5.844 34.488 1.00 97.94 89 ARG A CA 1
ATOM 755 C C . ARG A 1 89 ? -22.704 -4.894 35.682 1.00 97.94 89 ARG A C 1
ATOM 757 O O . ARG A 1 89 ? -23.260 -5.196 36.732 1.00 97.94 89 ARG A O 1
ATOM 764 N N . LEU A 1 90 ? -22.078 -3.730 35.515 1.00 97.81 90 LEU A N 1
ATOM 765 C CA . LEU A 1 90 ? -22.050 -2.695 36.546 1.00 97.81 90 LEU A CA 1
ATOM 766 C C . LEU A 1 90 ? -23.460 -2.184 36.872 1.00 97.81 90 LEU A C 1
ATOM 768 O O . LEU A 1 90 ? -23.809 -2.078 38.043 1.00 97.81 90 LEU A O 1
ATOM 772 N N . LYS A 1 91 ? -24.284 -1.908 35.852 1.00 98.00 91 LYS A N 1
ATOM 773 C CA . LYS A 1 91 ? -25.690 -1.515 36.051 1.00 98.00 91 LYS A CA 1
ATOM 774 C C . LYS A 1 91 ? -26.474 -2.569 36.827 1.00 98.00 91 LYS A C 1
ATOM 776 O O . LYS A 1 91 ? -27.230 -2.215 37.726 1.00 98.00 91 LYS A O 1
ATOM 781 N N . GLN A 1 92 ? -26.280 -3.841 36.486 1.00 98.12 92 GLN A N 1
ATOM 782 C CA . GLN A 1 92 ? -26.930 -4.948 37.175 1.00 98.12 92 GLN A CA 1
ATOM 783 C C . GLN A 1 92 ? -26.534 -4.984 38.657 1.00 98.12 92 GLN A C 1
ATOM 785 O O . GLN A 1 92 ? -27.415 -4.928 39.510 1.00 98.12 92 GLN A O 1
ATOM 790 N N . ILE A 1 93 ? -25.233 -4.971 38.967 1.00 97.25 93 ILE A N 1
ATOM 791 C CA . ILE A 1 93 ? -24.736 -4.980 40.354 1.00 97.25 93 ILE A CA 1
ATOM 792 C C . ILE A 1 93 ? -25.261 -3.771 41.136 1.00 97.25 93 ILE A C 1
ATOM 794 O O . ILE A 1 93 ? -25.726 -3.929 42.259 1.00 97.25 93 ILE A O 1
ATOM 798 N N . ALA A 1 94 ? -25.258 -2.577 40.535 1.00 96.19 94 ALA A N 1
ATOM 799 C CA . ALA A 1 94 ? -25.801 -1.382 41.177 1.00 96.19 94 ALA A CA 1
ATOM 800 C C . ALA A 1 94 ? -27.299 -1.539 41.507 1.00 96.19 94 ALA A C 1
ATOM 802 O O . ALA A 1 94 ? -27.739 -1.155 42.590 1.00 96.19 94 ALA A O 1
ATOM 803 N N . SER A 1 95 ? -28.086 -2.145 40.609 1.00 95.38 95 SER A N 1
ATOM 804 C CA . SER A 1 95 ? -29.503 -2.426 40.873 1.00 95.38 95 SER A CA 1
ATOM 805 C C . SER A 1 95 ? -29.702 -3.469 41.981 1.00 95.38 95 SER A C 1
ATOM 807 O O . SER A 1 95 ? -30.519 -3.264 42.880 1.00 95.38 95 SER A O 1
ATOM 809 N N . GLU A 1 96 ? -28.904 -4.539 41.989 1.00 95.75 96 GLU A N 1
ATOM 810 C CA . GLU A 1 96 ? -28.932 -5.575 43.027 1.00 95.75 96 GLU A CA 1
ATOM 811 C C . GLU A 1 96 ? -28.552 -5.002 44.402 1.00 95.75 96 GLU A C 1
ATOM 813 O O . GLU A 1 96 ? -29.233 -5.275 45.391 1.00 95.75 96 GLU A O 1
ATOM 818 N N . GLU A 1 97 ? -27.533 -4.139 44.464 1.00 94.62 97 GLU A N 1
ATOM 819 C CA . GLU A 1 97 ? -27.105 -3.458 45.689 1.00 94.62 97 GLU A CA 1
ATOM 820 C C . GLU A 1 97 ? -28.200 -2.534 46.237 1.00 94.62 97 GLU A C 1
ATOM 822 O O . GLU A 1 97 ? -28.497 -2.561 47.435 1.00 94.62 97 GLU A O 1
ATOM 827 N N . THR A 1 98 ? -28.858 -1.750 45.372 1.00 92.62 98 THR A N 1
ATOM 828 C CA . THR A 1 98 ? -29.985 -0.904 45.803 1.00 92.62 98 THR A CA 1
ATOM 829 C C . THR A 1 98 ? -31.145 -1.729 46.360 1.00 92.62 98 THR A C 1
ATOM 831 O O . THR A 1 98 ? -31.648 -1.402 47.437 1.00 92.62 98 THR A O 1
ATOM 834 N N . SER A 1 99 ? -31.511 -2.833 45.698 1.00 93.12 99 SER A N 1
ATOM 835 C CA . SER A 1 99 ? -32.566 -3.740 46.166 1.00 93.12 99 SER A CA 1
ATOM 836 C C . SER A 1 99 ? -32.210 -4.396 47.502 1.00 93.12 99 SER A C 1
ATOM 838 O O . SER A 1 99 ? -33.040 -4.446 48.410 1.00 93.12 99 SER A O 1
ATOM 840 N N . LEU A 1 100 ? -30.967 -4.861 47.663 1.00 94.25 100 LEU A N 1
ATOM 841 C CA . LEU A 1 100 ? -30.499 -5.457 48.914 1.00 94.25 100 LEU A CA 1
ATOM 842 C C . LEU A 1 100 ? -30.550 -4.447 50.065 1.00 94.25 100 LEU A C 1
ATOM 844 O O . LEU A 1 100 ? -31.009 -4.773 51.159 1.00 94.25 100 LEU A O 1
ATOM 848 N N . ARG A 1 101 ? -30.130 -3.205 49.813 1.00 93.06 101 ARG A N 1
ATOM 849 C CA . ARG A 1 101 ? -30.147 -2.134 50.812 1.00 93.06 101 ARG A CA 1
ATOM 850 C C . ARG A 1 101 ? -31.567 -1.734 51.211 1.00 93.06 101 ARG A C 1
ATOM 852 O O . ARG A 1 101 ? -31.808 -1.435 52.378 1.00 93.06 101 ARG A O 1
ATOM 859 N N . GLU A 1 102 ? -32.504 -1.720 50.268 1.00 92.38 102 GLU A N 1
ATOM 860 C CA . GLU A 1 102 ? -33.923 -1.483 50.550 1.00 92.38 102 GLU A CA 1
ATOM 861 C C . GLU A 1 102 ? -34.525 -2.617 51.387 1.00 92.38 102 GLU A C 1
ATOM 863 O O . GLU A 1 102 ? -35.152 -2.345 52.411 1.00 92.38 102 GLU A O 1
ATOM 868 N N . LYS A 1 103 ? -34.235 -3.879 51.036 1.00 93.31 103 LYS A N 1
ATOM 869 C CA . LYS A 1 103 ? -34.632 -5.050 51.832 1.00 93.31 103 LYS A CA 1
ATOM 870 C C . LYS A 1 103 ? -34.101 -4.970 53.260 1.00 93.31 103 LYS A C 1
ATOM 872 O O . LYS A 1 103 ? -34.898 -5.049 54.190 1.00 93.31 103 LYS A O 1
ATOM 877 N N . GLN A 1 104 ? -32.808 -4.702 53.446 1.00 92.69 104 GLN A N 1
ATOM 878 C CA . GLN A 1 104 ? -32.208 -4.546 54.777 1.00 92.69 104 GLN A CA 1
ATOM 879 C C . GLN A 1 104 ? -32.864 -3.425 55.590 1.00 92.69 104 GLN A C 1
ATOM 881 O O . GLN A 1 104 ? -33.133 -3.602 56.778 1.00 92.69 104 GLN A O 1
ATOM 886 N N . LYS A 1 105 ? -33.166 -2.275 54.970 1.00 91.94 105 LYS A N 1
ATOM 887 C CA . LYS A 1 105 ? -33.892 -1.187 55.644 1.00 91.94 105 LYS A CA 1
ATOM 888 C C . LYS A 1 105 ? -35.301 -1.614 56.045 1.00 91.94 105 LYS A C 1
ATOM 890 O O . LYS A 1 105 ? -35.710 -1.332 57.168 1.00 91.94 105 LYS A O 1
ATOM 895 N N . SER A 1 106 ? -36.024 -2.283 55.147 1.00 92.50 106 SER A N 1
ATOM 896 C CA . SER A 1 106 ? -37.386 -2.755 55.412 1.00 92.50 106 SER A CA 1
ATOM 897 C C . SER A 1 106 ? -37.423 -3.798 56.533 1.00 92.50 106 SER A C 1
ATOM 899 O O . SER A 1 106 ? -38.253 -3.693 57.428 1.00 92.50 106 SER A O 1
ATOM 901 N N . GLU A 1 107 ? -36.470 -4.731 56.554 1.00 91.88 107 GLU A N 1
ATOM 902 C CA . GLU A 1 107 ? -36.322 -5.749 57.597 1.00 91.88 107 GLU A CA 1
ATOM 903 C C . GLU A 1 107 ? -35.943 -5.121 58.943 1.00 91.88 107 GLU A C 1
ATOM 905 O O . GLU A 1 107 ? -36.567 -5.417 59.957 1.00 91.88 107 GLU A O 1
ATOM 910 N N . THR A 1 108 ? -34.994 -4.178 58.953 1.00 91.81 108 THR A N 1
ATOM 911 C CA . THR A 1 108 ? -34.621 -3.429 60.166 1.00 91.81 108 THR A CA 1
ATOM 912 C C . THR A 1 108 ? -35.816 -2.656 60.733 1.00 91.81 108 THR A C 1
ATOM 914 O O . THR A 1 108 ? -36.043 -2.657 61.941 1.00 91.81 108 THR A O 1
ATOM 917 N N . MET A 1 109 ? -36.608 -2.008 59.873 1.00 89.44 109 MET A N 1
ATOM 918 C CA . MET A 1 109 ? -37.807 -1.277 60.287 1.00 89.44 109 MET A CA 1
ATOM 919 C C . MET A 1 109 ? -38.896 -2.223 60.808 1.00 89.44 109 MET A C 1
ATOM 921 O O . MET A 1 109 ? -39.504 -1.933 61.835 1.00 89.44 109 MET A O 1
ATOM 925 N N . ALA A 1 110 ? -39.108 -3.364 60.147 1.00 88.94 110 ALA A N 1
ATOM 926 C CA . ALA A 1 110 ? -40.042 -4.393 60.598 1.00 88.94 110 ALA A CA 1
ATOM 927 C C . ALA A 1 110 ? -39.633 -4.969 61.962 1.00 88.94 110 ALA A C 1
ATOM 929 O O . ALA A 1 110 ? -40.474 -5.113 62.847 1.00 88.94 110 ALA A O 1
ATOM 930 N N . TYR A 1 111 ? -38.337 -5.223 62.165 1.00 88.94 111 TYR A N 1
ATOM 931 C CA . TYR A 1 111 ? -37.796 -5.666 63.445 1.00 88.94 111 TYR A CA 1
ATOM 932 C C . TYR A 1 111 ? -38.046 -4.632 64.551 1.00 88.94 111 TYR A C 1
ATOM 934 O O . TYR A 1 111 ? -38.603 -4.980 65.591 1.00 88.94 111 TYR A O 1
ATOM 942 N N . LEU A 1 112 ? -37.730 -3.352 64.306 1.00 87.12 112 LEU A N 1
ATOM 943 C CA . LEU A 1 112 ? -38.003 -2.256 65.247 1.00 87.12 112 LEU A CA 1
ATOM 944 C C . LEU A 1 112 ? -39.497 -2.117 65.576 1.00 87.12 112 LEU A C 1
ATOM 946 O O . LEU A 1 112 ? -39.838 -1.884 66.731 1.00 87.12 112 LEU A O 1
ATOM 950 N N . ALA A 1 113 ? -40.381 -2.292 64.590 1.00 84.88 113 ALA A N 1
ATOM 951 C CA . ALA A 1 113 ? -41.830 -2.252 64.788 1.00 84.88 113 ALA A CA 1
ATOM 952 C C . ALA A 1 113 ? -42.370 -3.467 65.569 1.00 84.88 113 ALA A C 1
ATOM 954 O O . ALA A 1 113 ? -43.417 -3.368 66.202 1.00 84.88 113 ALA A O 1
ATOM 955 N N . SER A 1 114 ? -41.671 -4.607 65.525 1.00 81.56 114 SER A N 1
ATOM 956 C CA . SER A 1 114 ? -42.047 -5.835 66.242 1.00 81.56 114 SER A CA 1
ATOM 957 C C . SER A 1 114 ? -41.590 -5.868 67.705 1.00 81.56 114 SER A C 1
ATOM 959 O O . SER A 1 114 ? -42.068 -6.698 68.479 1.00 81.56 114 SER A O 1
ATOM 961 N N . MET A 1 115 ? -40.674 -4.976 68.100 1.00 80.31 115 MET A N 1
ATOM 962 C CA . MET A 1 115 ? -40.244 -4.860 69.491 1.00 80.31 115 MET A CA 1
ATOM 963 C C . MET A 1 115 ? -41.399 -4.302 70.336 1.00 80.31 115 MET A C 1
ATOM 965 O O . MET A 1 115 ? -42.030 -3.322 69.931 1.00 80.31 115 MET A O 1
ATOM 969 N N . PRO A 1 116 ? -41.696 -4.887 71.513 1.00 69.69 116 PRO A N 1
ATOM 970 C CA . PRO A 1 116 ? -42.747 -4.371 72.380 1.00 69.69 116 PRO A CA 1
ATOM 971 C C . PRO A 1 116 ? -42.415 -2.926 72.759 1.00 69.69 116 PRO A C 1
ATOM 973 O O . PRO A 1 116 ? -41.278 -2.636 73.133 1.00 69.69 116 PRO A O 1
ATOM 976 N N . SER A 1 117 ? -43.389 -2.013 72.663 1.00 62.75 117 SER A N 1
ATOM 977 C CA . SER A 1 117 ? -43.221 -0.649 73.167 1.00 62.75 117 SER A CA 1
ATOM 978 C C . SER A 1 117 ? -42.897 -0.716 74.654 1.00 62.75 117 SER A C 1
ATOM 980 O O . SER A 1 117 ? -43.784 -0.906 75.485 1.00 62.75 117 SER A O 1
ATOM 982 N N . THR A 1 118 ? -41.620 -0.572 75.002 1.00 56.97 118 THR A N 1
ATOM 983 C CA . THR A 1 118 ? -41.223 -0.366 76.386 1.00 56.97 118 THR A CA 1
ATOM 984 C C . THR A 1 118 ? -41.837 0.958 76.816 1.00 56.97 118 THR A C 1
ATOM 986 O O . THR A 1 118 ? -41.443 2.028 76.356 1.00 56.97 118 THR A O 1
ATOM 989 N N . GLN A 1 119 ? -42.860 0.866 77.659 1.00 49.19 119 GLN A N 1
ATOM 990 C CA . GLN A 1 119 ? -43.534 1.978 78.305 1.00 49.19 119 GLN A CA 1
ATOM 991 C C . GLN A 1 119 ? -42.557 2.659 79.271 1.00 49.19 119 GLN A C 1
ATOM 993 O O . GLN A 1 119 ? -42.579 2.418 80.471 1.00 49.19 119 GLN A O 1
ATOM 998 N N . PHE A 1 120 ? -41.689 3.516 78.751 1.00 40.75 120 PHE A N 1
ATOM 999 C CA . PHE A 1 120 ? -41.108 4.600 79.529 1.00 40.75 120 PHE A CA 1
ATOM 1000 C C . PHE A 1 120 ? -41.342 5.884 78.752 1.00 40.75 120 PHE A C 1
ATOM 1002 O O . PHE A 1 120 ? -40.803 6.088 77.667 1.00 40.75 120 PHE A O 1
ATOM 1009 N N . GLY A 1 121 ? -42.235 6.711 79.299 1.00 51.59 121 GLY A N 1
ATOM 1010 C CA . GLY A 1 121 ? -42.520 8.033 78.774 1.00 51.59 121 GLY A CA 1
ATOM 1011 C C . GLY A 1 121 ? -41.250 8.863 78.792 1.00 51.59 121 GLY A C 1
ATOM 1012 O O . GLY A 1 121 ? -40.659 9.058 79.851 1.00 51.59 121 GLY A O 1
ATOM 1013 N N . ILE A 1 122 ? -40.836 9.338 77.624 1.00 46.47 122 ILE A N 1
ATOM 1014 C CA . ILE A 1 122 ? -39.872 10.422 77.513 1.00 46.47 122 ILE A CA 1
ATOM 1015 C C . ILE A 1 122 ? -40.352 11.310 76.372 1.00 46.47 122 ILE A C 1
ATOM 1017 O O . ILE A 1 122 ? -40.310 10.952 75.196 1.00 46.47 122 ILE A O 1
ATOM 1021 N N . GLU A 1 123 ? -40.855 12.473 76.761 1.00 50.66 123 GLU A N 1
ATOM 1022 C CA . GLU A 1 123 ? -40.952 13.639 75.904 1.00 50.66 123 GLU A CA 1
ATOM 1023 C C . GLU A 1 123 ? -39.535 13.984 75.433 1.00 50.66 123 GLU A C 1
ATOM 1025 O O . GLU A 1 123 ? -38.669 14.326 76.237 1.00 50.66 123 GLU A O 1
ATOM 1030 N N . SER A 1 124 ? -39.274 13.894 74.132 1.00 43.16 124 SER A N 1
ATOM 1031 C CA . SER A 1 124 ? -38.053 14.450 73.552 1.00 43.16 124 SER A CA 1
ATOM 1032 C C . SER A 1 124 ? -38.420 15.493 72.513 1.00 43.16 124 SER A C 1
ATOM 1034 O O . SER A 1 124 ? -38.564 15.218 71.323 1.00 43.16 124 SER A O 1
ATOM 1036 N N . ASN A 1 125 ? -38.516 16.729 73.010 1.00 54.03 125 ASN A N 1
ATOM 1037 C CA . ASN A 1 125 ? -38.023 17.902 72.302 1.00 54.03 125 ASN A CA 1
ATOM 1038 C C . ASN A 1 125 ? -36.712 17.542 71.595 1.00 54.03 125 ASN A C 1
ATOM 1040 O O . ASN A 1 125 ? -35.776 17.077 72.243 1.00 54.03 125 ASN A O 1
ATOM 1044 N N . ASN A 1 126 ? -36.613 17.823 70.300 1.00 42.19 126 ASN A N 1
ATOM 1045 C CA . ASN A 1 126 ? -35.308 17.985 69.680 1.00 42.19 126 ASN A CA 1
ATOM 1046 C C . ASN A 1 126 ? -35.286 19.284 68.883 1.00 42.19 126 ASN A C 1
ATOM 1048 O O . ASN A 1 126 ? -35.657 19.370 67.715 1.00 42.19 126 ASN A O 1
ATOM 1052 N N . SER A 1 127 ? -34.844 20.311 69.600 1.00 45.03 127 SER A N 1
ATOM 1053 C CA . SER A 1 127 ? -34.124 21.454 69.075 1.00 45.03 127 SER A CA 1
ATOM 1054 C C . SER A 1 127 ? -32.989 21.013 68.147 1.00 45.03 127 SER A C 1
ATOM 1056 O O . SER A 1 127 ? -32.192 20.147 68.494 1.00 45.03 127 SER A O 1
ATOM 1058 N N . SER A 1 128 ? -32.893 21.685 67.004 1.00 49.47 128 SER A N 1
ATOM 1059 C CA . SER A 1 128 ? -31.650 22.242 66.467 1.00 49.47 128 SER A CA 1
ATOM 1060 C C . SER A 1 128 ? -30.362 21.450 66.719 1.00 49.47 128 SER A C 1
ATOM 1062 O O . SER A 1 128 ? -29.653 21.718 67.680 1.00 49.47 128 SER A O 1
ATOM 1064 N N . THR A 1 129 ? -29.950 20.620 65.764 1.00 44.12 129 THR A N 1
ATOM 1065 C CA . THR A 1 129 ? -28.542 20.599 65.339 1.00 44.12 129 THR A CA 1
ATOM 1066 C C . THR A 1 129 ? -28.486 20.354 63.837 1.00 44.12 129 THR A C 1
ATOM 1068 O O . THR A 1 129 ? -28.718 19.259 63.330 1.00 44.12 129 THR A O 1
ATOM 1071 N N . ALA A 1 130 ? -28.192 21.421 63.099 1.00 45.91 130 ALA A N 1
ATOM 1072 C CA . ALA A 1 130 ? -27.770 21.334 61.716 1.00 45.91 130 ALA A CA 1
ATOM 1073 C C . ALA A 1 130 ? -26.395 20.651 61.682 1.00 45.91 130 ALA A C 1
ATOM 1075 O O . ALA A 1 130 ? -25.359 21.310 61.733 1.00 45.91 130 ALA A O 1
ATOM 1076 N N . ASN A 1 131 ? -26.375 19.322 61.602 1.00 42.12 131 ASN A N 1
ATOM 1077 C CA . ASN A 1 131 ? -25.170 18.590 61.236 1.00 42.12 131 ASN A CA 1
ATOM 1078 C C . ASN A 1 131 ? -24.932 18.791 59.739 1.00 42.12 131 ASN A C 1
ATOM 1080 O O . ASN A 1 131 ? -25.360 18.012 58.888 1.00 42.12 131 ASN A O 1
ATOM 1084 N N . ARG A 1 132 ? -24.246 19.892 59.424 1.00 43.31 132 ARG A N 1
ATOM 1085 C CA . ARG A 1 132 ? -23.583 20.113 58.144 1.00 43.31 132 ARG A CA 1
ATOM 1086 C C . ARG A 1 132 ? -22.483 19.062 58.013 1.00 43.31 132 ARG A C 1
ATOM 1088 O O . ARG A 1 132 ? -21.344 19.289 58.405 1.00 43.31 132 ARG A O 1
ATOM 1095 N N . VAL A 1 133 ? -22.830 17.905 57.460 1.00 41.00 133 VAL A N 1
ATOM 1096 C CA . VAL A 1 133 ? -21.849 16.965 56.920 1.00 41.00 133 VAL A CA 1
ATOM 1097 C C . VAL A 1 133 ? -21.190 17.664 55.735 1.00 41.00 133 VAL A C 1
ATOM 1099 O O . VAL A 1 133 ? -21.768 17.790 54.657 1.00 41.00 133 VAL A O 1
ATOM 1102 N N . THR A 1 134 ? -19.985 18.186 55.943 1.00 44.69 134 THR A N 1
ATOM 1103 C CA . THR A 1 134 ? -19.070 18.516 54.852 1.00 44.69 134 THR A CA 1
ATOM 1104 C C . THR A 1 134 ? -18.710 17.221 54.139 1.00 44.69 134 THR A C 1
ATOM 1106 O O . THR A 1 134 ? -17.880 16.444 54.603 1.00 44.69 134 THR A O 1
ATOM 1109 N N . VAL A 1 135 ? -19.371 16.984 53.012 1.00 50.06 135 VAL A N 1
ATOM 1110 C CA . VAL A 1 135 ? -18.927 16.041 51.987 1.00 50.06 135 VAL A CA 1
ATOM 1111 C C . VAL A 1 135 ? -17.551 16.522 51.505 1.00 50.06 135 VAL A C 1
ATOM 1113 O O . VAL A 1 135 ? -17.447 17.698 51.140 1.00 50.06 135 VAL A O 1
ATOM 1116 N N . PRO A 1 136 ? -16.486 15.697 51.479 1.00 44.62 136 PRO A N 1
ATOM 1117 C CA . PRO A 1 136 ? -15.306 16.061 50.717 1.00 44.62 136 PRO A CA 1
ATOM 1118 C C . PRO A 1 136 ? -15.718 16.038 49.245 1.00 44.62 136 PRO A C 1
ATOM 1120 O O . PRO A 1 136 ? -15.997 14.993 48.661 1.00 44.62 136 PRO A O 1
ATOM 1123 N N . GLN A 1 137 ? -15.834 17.224 48.663 1.00 43.59 137 GLN A N 1
ATOM 1124 C CA . GLN A 1 137 ? -15.997 17.397 47.234 1.00 43.59 137 GLN A CA 1
ATOM 1125 C C . GLN A 1 137 ? -14.722 16.854 46.575 1.00 43.59 137 GLN A C 1
ATOM 1127 O O . GLN A 1 137 ? -13.672 17.489 46.634 1.00 43.59 137 GLN A O 1
ATOM 1132 N N . THR A 1 138 ? -14.788 15.668 45.966 1.00 46.56 138 THR A N 1
ATOM 1133 C CA . THR A 1 138 ? -13.802 15.258 44.962 1.00 46.56 138 THR A CA 1
ATOM 1134 C C . THR A 1 138 ? -13.986 16.189 43.772 1.00 46.56 138 THR A C 1
ATOM 1136 O O . THR A 1 138 ? -14.788 15.937 42.875 1.00 46.56 138 THR A O 1
ATOM 1139 N N . THR A 1 139 ? -13.288 17.319 43.787 1.00 47.22 139 THR A N 1
ATOM 1140 C CA . THR A 1 139 ? -13.064 18.088 42.575 1.00 47.22 139 THR A CA 1
ATOM 1141 C C . THR A 1 139 ? -12.110 17.267 41.717 1.00 47.22 139 THR A C 1
ATOM 1143 O O . THR A 1 139 ? -10.956 17.028 42.071 1.00 47.22 139 THR A O 1
ATOM 1146 N N . LEU A 1 140 ? -12.616 16.768 40.587 1.00 51.22 140 LEU A N 1
ATOM 1147 C CA . LEU A 1 140 ? -11.740 16.373 39.494 1.00 51.22 140 LEU A CA 1
ATOM 1148 C C . LEU A 1 140 ? -10.836 17.574 39.171 1.00 51.22 140 LEU A C 1
ATOM 1150 O O . LEU A 1 140 ? -11.342 18.701 39.121 1.00 51.22 140 LEU A O 1
ATOM 1154 N N . PRO A 1 141 ? -9.532 17.379 38.920 1.00 48.53 141 PRO A N 1
ATOM 1155 C CA . PRO A 1 141 ? -8.720 18.441 38.363 1.00 48.53 141 PRO A CA 1
ATOM 1156 C C . PRO A 1 141 ? -9.218 18.705 36.940 1.00 48.53 141 PRO A C 1
ATOM 1158 O O . PRO A 1 141 ? -8.899 17.979 35.999 1.00 48.53 141 PRO A O 1
ATOM 1161 N N . THR A 1 142 ? -10.033 19.747 36.787 1.00 51.47 142 THR A N 1
ATOM 1162 C CA . THR A 1 142 ? -10.256 20.401 35.501 1.00 51.47 142 THR A CA 1
ATOM 1163 C C . THR A 1 142 ? -8.907 20.951 35.060 1.00 51.47 142 THR A C 1
ATOM 1165 O O . THR A 1 142 ? -8.452 21.986 35.546 1.00 51.47 142 THR A O 1
ATOM 1168 N N . GLY A 1 143 ? -8.229 20.205 34.189 1.00 56.06 143 GLY A N 1
ATOM 1169 C CA . GLY A 1 143 ? -7.057 20.695 33.480 1.00 56.06 143 GLY A CA 1
ATOM 1170 C C . GLY A 1 143 ? -7.417 21.946 32.665 1.00 56.06 143 GLY A C 1
ATOM 1171 O O . GLY A 1 143 ? -8.564 22.082 32.229 1.00 56.06 143 GLY A O 1
ATOM 1172 N N . PRO A 1 144 ? -6.469 22.878 32.478 1.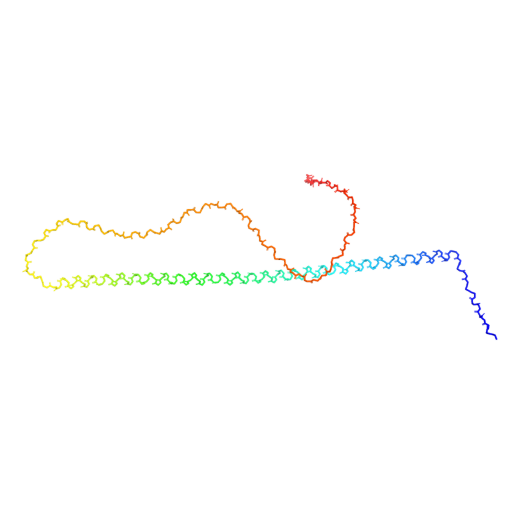00 60.94 144 PRO A N 1
ATOM 1173 C CA . PRO A 1 144 ? -6.717 24.107 31.734 1.00 60.94 144 PRO A CA 1
ATOM 1174 C C . PRO A 1 144 ? -7.153 23.800 30.291 1.00 60.94 144 PRO A C 1
ATOM 1176 O O . PRO A 1 144 ? -6.714 22.794 29.722 1.00 60.94 144 PRO A O 1
ATOM 1179 N N . PRO A 1 145 ? -7.995 24.650 29.670 1.00 48.03 145 PRO A N 1
ATOM 1180 C CA . PRO A 1 145 ? -8.357 24.477 28.272 1.00 48.03 145 PRO A CA 1
ATOM 1181 C C . PRO A 1 145 ? -7.095 24.574 27.410 1.00 48.03 145 PRO A C 1
ATOM 1183 O O . PRO A 1 145 ? -6.367 25.568 27.454 1.00 48.03 145 PRO A O 1
ATOM 1186 N N . LEU A 1 146 ? -6.836 23.522 26.633 1.00 49.00 146 LEU A N 1
ATOM 1187 C CA . LEU A 1 146 ? -5.804 23.516 25.604 1.00 49.00 146 LEU A CA 1
ATOM 1188 C C . LEU A 1 146 ? -6.108 24.640 24.607 1.00 49.00 146 LEU A C 1
ATOM 1190 O O . LEU A 1 146 ? -7.103 24.595 23.883 1.00 49.00 146 LEU A O 1
ATOM 1194 N N . GLN A 1 147 ? -5.245 25.654 24.586 1.00 51.84 147 GLN A N 1
ATOM 1195 C CA . GLN A 1 147 ? -5.171 26.607 23.484 1.00 51.84 147 GLN A CA 1
ATOM 1196 C C . GLN A 1 147 ? -4.880 25.853 22.175 1.00 51.84 147 GLN A C 1
ATOM 1198 O O . GLN A 1 147 ? -4.133 24.869 22.195 1.00 51.84 147 GLN A O 1
ATOM 1203 N N . PRO A 1 148 ? -5.411 26.304 21.026 1.00 45.56 148 PRO A N 1
ATOM 1204 C CA . PRO A 1 148 ? -5.055 25.727 19.741 1.00 45.56 148 PRO A CA 1
ATOM 1205 C C . PRO A 1 148 ? -3.594 26.072 19.443 1.00 45.56 148 PRO A C 1
ATOM 1207 O O . PRO A 1 148 ? -3.270 27.204 19.085 1.00 45.56 148 PRO A O 1
ATOM 1210 N N . GLN A 1 149 ? -2.695 25.102 19.613 1.00 42.56 149 GLN A N 1
ATOM 1211 C CA . GLN A 1 149 ? -1.338 25.248 19.111 1.00 42.56 149 GLN A CA 1
ATOM 1212 C C . GLN A 1 149 ? -1.376 25.217 17.586 1.00 42.56 149 GLN A C 1
ATOM 1214 O O . GLN A 1 149 ? -1.833 24.262 16.959 1.00 42.56 149 GLN A O 1
ATOM 1219 N N . THR A 1 150 ? -0.891 26.307 17.005 1.00 46.62 150 THR A N 1
ATOM 1220 C CA . THR A 1 150 ? -0.479 26.408 15.611 1.00 46.62 150 THR A CA 1
ATOM 1221 C C . THR A 1 150 ? 0.405 25.222 15.247 1.00 46.62 150 THR A C 1
ATOM 1223 O O . THR A 1 150 ? 1.364 24.920 15.956 1.00 46.62 150 THR A O 1
ATOM 1226 N N . VAL A 1 151 ? 0.069 24.571 14.135 1.00 46.84 151 VAL A N 1
ATOM 1227 C CA . VAL A 1 151 ? 0.777 23.436 13.542 1.00 46.84 151 VAL A CA 1
ATOM 1228 C C . VAL A 1 151 ? 2.265 23.769 13.399 1.00 46.84 151 VAL A C 1
ATOM 1230 O O . VAL A 1 151 ? 2.676 24.469 12.477 1.00 46.84 151 VAL A O 1
ATOM 1233 N N . GLN A 1 152 ? 3.082 23.271 14.324 1.00 45.22 152 GLN A N 1
ATOM 1234 C CA . GLN A 1 152 ? 4.528 23.261 14.177 1.00 45.22 152 GLN A CA 1
ATOM 1235 C C . GLN A 1 152 ? 4.879 21.951 13.473 1.00 45.22 152 GLN A C 1
ATOM 1237 O O . GLN A 1 152 ? 4.724 20.864 14.028 1.00 45.22 152 GLN A O 1
ATOM 1242 N N . HIS A 1 153 ? 5.274 22.052 12.206 1.00 44.12 153 HIS A N 1
ATOM 1243 C CA . HIS A 1 153 ? 5.749 20.919 11.424 1.00 44.12 153 HIS A CA 1
ATOM 1244 C C . HIS A 1 153 ? 6.969 20.306 12.121 1.00 44.12 153 HIS A C 1
ATOM 1246 O O . HIS A 1 153 ? 8.063 20.868 12.089 1.00 44.12 153 HIS A O 1
ATOM 1252 N N . VAL A 1 154 ? 6.783 19.151 12.757 1.00 41.53 154 VAL A N 1
ATOM 1253 C CA . VAL A 1 154 ? 7.891 18.343 13.264 1.00 41.53 154 VAL A CA 1
ATOM 1254 C C . VAL A 1 154 ? 8.577 17.712 12.057 1.00 41.53 154 VAL A C 1
ATOM 1256 O O . VAL A 1 154 ? 8.024 16.835 11.392 1.00 41.53 154 VAL A O 1
ATOM 1259 N N . ALA A 1 155 ? 9.777 18.195 11.745 1.00 52.31 155 ALA A N 1
ATOM 1260 C CA . ALA A 1 155 ? 10.655 17.574 10.768 1.00 52.31 155 ALA A CA 1
ATOM 1261 C C . ALA A 1 155 ? 11.037 16.169 11.261 1.00 52.31 155 ALA A C 1
ATOM 1263 O O . ALA A 1 155 ? 11.663 16.013 12.309 1.00 52.31 155 ALA A O 1
ATOM 1264 N N . MET A 1 156 ? 10.649 15.142 10.507 1.00 53.75 156 MET A N 1
ATOM 1265 C CA . MET A 1 156 ? 11.096 13.771 10.750 1.00 53.75 156 MET A CA 1
ATOM 1266 C C . MET A 1 156 ? 12.616 13.668 10.511 1.00 53.75 156 MET A C 1
ATOM 1268 O O . MET A 1 156 ? 13.109 14.207 9.513 1.00 53.75 156 MET A O 1
ATOM 1272 N N . PRO A 1 157 ? 13.374 12.956 11.364 1.00 49.16 157 PRO A N 1
ATOM 1273 C CA . PRO A 1 157 ? 14.773 12.646 11.095 1.00 49.16 157 PRO A CA 1
ATOM 1274 C C . PRO A 1 157 ? 14.893 11.766 9.845 1.00 49.16 157 PRO A C 1
ATOM 1276 O O . PRO A 1 157 ? 14.304 10.690 9.764 1.00 49.16 157 PRO A O 1
ATOM 1279 N N . LYS A 1 158 ? 15.678 12.211 8.859 1.00 45.06 158 LYS A N 1
ATOM 1280 C CA . LYS A 1 158 ? 16.074 11.377 7.718 1.00 45.06 158 LYS A CA 1
ATOM 1281 C C . LYS A 1 158 ? 16.950 10.238 8.240 1.00 45.06 158 LYS A C 1
ATOM 1283 O O . LYS A 1 158 ? 18.091 10.471 8.631 1.00 45.06 158 LYS A O 1
ATOM 1288 N N . HIS A 1 159 ? 16.436 9.014 8.231 1.00 44.25 159 HIS A N 1
ATOM 1289 C CA . HIS A 1 159 ? 17.261 7.829 8.428 1.00 44.25 159 HIS A CA 1
ATOM 1290 C C . HIS A 1 159 ? 18.183 7.688 7.212 1.00 44.25 159 HIS A C 1
ATOM 1292 O O . HIS A 1 159 ? 17.743 7.361 6.112 1.00 44.25 159 HIS A O 1
ATOM 1298 N N . ILE A 1 160 ? 19.464 8.002 7.403 1.00 43.38 160 ILE A N 1
ATOM 1299 C CA . ILE A 1 160 ? 20.513 7.745 6.420 1.00 43.38 160 ILE A CA 1
ATOM 1300 C C . ILE A 1 160 ? 20.737 6.234 6.434 1.00 43.38 160 ILE A C 1
ATOM 1302 O O . ILE A 1 160 ? 21.329 5.692 7.366 1.00 43.38 160 ILE A O 1
ATOM 1306 N N . ILE A 1 161 ? 20.215 5.545 5.420 1.00 44.69 161 ILE A N 1
ATOM 1307 C CA . ILE A 1 161 ? 20.565 4.151 5.157 1.00 44.69 161 ILE A CA 1
ATOM 1308 C C . ILE A 1 161 ? 22.042 4.151 4.768 1.00 44.69 161 ILE A C 1
ATOM 1310 O O . ILE A 1 161 ? 22.433 4.656 3.717 1.00 44.69 161 ILE A O 1
ATOM 1314 N N . SER A 1 162 ? 22.863 3.640 5.680 1.00 40.06 162 SER A N 1
ATOM 1315 C CA . SER A 1 162 ? 24.296 3.459 5.507 1.00 40.06 162 SER A CA 1
ATOM 1316 C C . SER A 1 162 ? 24.532 2.386 4.443 1.00 40.06 162 SER A C 1
ATOM 1318 O O . SER A 1 162 ? 24.405 1.194 4.713 1.00 40.06 162 SER A O 1
ATOM 1320 N N . THR A 1 163 ? 24.833 2.803 3.214 1.00 42.59 163 THR A N 1
ATOM 1321 C CA . THR A 1 163 ? 25.383 1.922 2.180 1.00 42.59 163 THR A CA 1
ATOM 1322 C C . THR A 1 163 ? 26.898 2.041 2.223 1.00 42.59 163 THR A C 1
ATOM 1324 O O . THR A 1 163 ? 27.475 3.066 1.857 1.00 42.59 163 THR A O 1
ATOM 1327 N N . SER A 1 164 ? 27.542 0.993 2.713 1.00 44.88 164 SER A N 1
ATOM 1328 C CA . SER A 1 164 ? 28.983 0.812 2.671 1.00 44.88 164 SER A CA 1
ATOM 1329 C C . SER A 1 164 ? 29.485 0.693 1.225 1.00 44.88 164 SER A C 1
ATOM 1331 O O . SER A 1 164 ? 28.978 -0.104 0.443 1.00 44.88 164 SER A O 1
ATOM 1333 N N . GLY A 1 165 ? 30.547 1.443 0.915 1.00 42.75 165 GLY A N 1
ATOM 1334 C CA . GLY A 1 165 ? 31.518 1.099 -0.128 1.00 42.75 165 GLY A CA 1
ATOM 1335 C C . GLY A 1 165 ? 31.363 1.797 -1.482 1.00 42.75 165 GLY A C 1
ATOM 1336 O O . GLY A 1 165 ? 30.671 1.302 -2.360 1.00 42.75 165 GLY A O 1
ATOM 1337 N N . SER A 1 166 ? 32.104 2.891 -1.691 1.00 41.00 166 SER A N 1
ATOM 1338 C CA . SER A 1 166 ? 33.089 3.057 -2.782 1.00 41.00 166 SER A CA 1
ATOM 1339 C C . SER A 1 166 ? 33.624 4.501 -2.798 1.00 41.00 166 SER A C 1
ATOM 1341 O O . SER A 1 166 ? 32.917 5.441 -2.447 1.00 41.00 166 SER A O 1
ATOM 1343 N N . ALA A 1 167 ? 34.901 4.653 -3.143 1.00 51.69 167 ALA A N 1
ATOM 1344 C CA . ALA A 1 167 ? 35.733 5.852 -3.009 1.00 51.69 167 ALA A CA 1
ATOM 1345 C C . ALA A 1 167 ? 35.262 7.091 -3.814 1.00 51.69 167 ALA A C 1
ATOM 1347 O O . ALA A 1 167 ? 34.621 6.938 -4.855 1.00 51.69 167 ALA A O 1
ATOM 1348 N N . PRO A 1 168 ? 35.640 8.323 -3.405 1.00 45.66 168 PRO A N 1
ATOM 1349 C CA . PRO A 1 168 ? 35.347 9.530 -4.172 1.00 45.66 168 PRO A CA 1
ATOM 1350 C C . PRO A 1 168 ? 36.389 9.770 -5.279 1.00 45.66 168 PRO A C 1
ATOM 1352 O O . PRO A 1 168 ? 37.589 9.858 -5.025 1.00 45.66 168 PRO A O 1
ATOM 1355 N N . ILE A 1 169 ? 35.911 9.917 -6.516 1.00 47.88 169 ILE A N 1
ATOM 1356 C CA . ILE A 1 169 ? 36.667 10.446 -7.662 1.00 47.88 169 ILE A CA 1
ATOM 1357 C C . ILE A 1 169 ? 36.526 11.981 -7.643 1.00 47.88 169 ILE A C 1
ATOM 1359 O O . ILE A 1 169 ? 35.405 12.462 -7.456 1.00 47.88 169 ILE A O 1
ATOM 1363 N N . PRO A 1 170 ? 37.595 12.779 -7.837 1.00 48.62 170 PRO A N 1
ATOM 1364 C CA . PRO A 1 170 ? 37.472 14.231 -7.876 1.00 48.62 170 PRO A CA 1
ATOM 1365 C C . PRO A 1 170 ? 36.751 14.695 -9.151 1.00 48.62 170 PRO A C 1
ATOM 1367 O O . PRO A 1 170 ? 37.098 14.316 -10.269 1.00 48.62 170 PRO A O 1
ATOM 1370 N N . SER A 1 171 ? 35.736 15.535 -8.944 1.00 38.53 171 SER A N 1
ATOM 1371 C CA . SER A 1 171 ? 34.927 16.192 -9.969 1.00 38.53 171 SER A CA 1
ATOM 1372 C C . SER A 1 171 ? 35.754 17.237 -10.719 1.00 38.53 171 SER A C 1
ATOM 1374 O O . SER A 1 171 ? 36.208 18.214 -10.127 1.00 38.53 171 SER A O 1
ATOM 1376 N N . ILE A 1 172 ? 35.927 17.041 -12.026 1.00 44.25 172 ILE A N 1
ATOM 1377 C CA . ILE A 1 172 ? 36.550 18.005 -12.939 1.00 44.25 172 ILE A CA 1
ATOM 1378 C C . ILE A 1 172 ? 35.454 18.908 -13.520 1.00 44.25 172 ILE A C 1
ATOM 1380 O O . ILE A 1 172 ? 34.394 18.437 -13.925 1.00 44.25 172 ILE A O 1
ATOM 1384 N N . HIS A 1 173 ? 35.741 20.209 -13.519 1.00 43.47 173 HIS A N 1
ATOM 1385 C CA . HIS A 1 173 ? 34.963 21.323 -14.055 1.00 43.47 173 HIS A CA 1
ATOM 1386 C C . HIS A 1 173 ? 34.217 21.047 -15.370 1.00 43.47 173 HIS A C 1
ATOM 1388 O O . HIS A 1 173 ? 34.782 20.505 -16.319 1.00 43.47 173 HIS A O 1
ATOM 1394 N N . SER A 1 174 ? 33.001 21.588 -15.479 1.00 37.28 174 SER A N 1
ATOM 1395 C CA .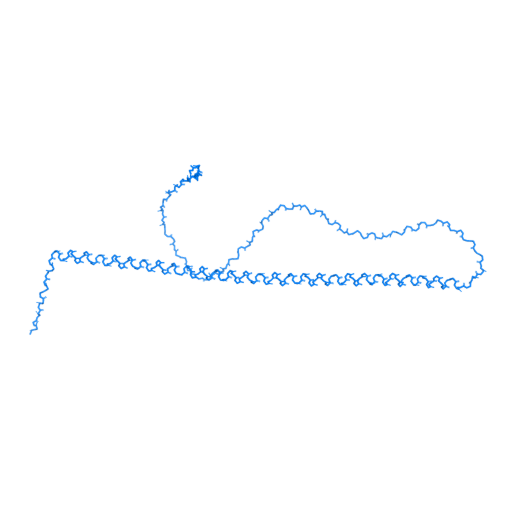 SER A 1 174 ? 32.483 22.057 -16.763 1.00 37.28 174 SER A CA 1
ATOM 1396 C C . SER A 1 174 ? 31.510 23.216 -16.544 1.00 37.28 174 SER A C 1
ATOM 1398 O O . SER A 1 174 ? 30.402 23.039 -16.043 1.00 37.28 174 SER A O 1
ATOM 1400 N N . GLU A 1 175 ? 31.976 24.417 -16.876 1.00 48.16 175 GLU A N 1
ATOM 1401 C CA . GLU A 1 175 ? 31.122 25.554 -17.194 1.00 48.16 175 GLU A CA 1
ATOM 1402 C C . GLU A 1 175 ? 30.433 25.287 -18.534 1.00 48.16 175 GLU A C 1
ATOM 1404 O O . GLU A 1 175 ? 31.132 24.971 -19.494 1.00 48.16 175 GLU A O 1
ATOM 1409 N N . HIS A 1 176 ? 29.109 25.461 -18.627 1.00 40.56 176 HIS A N 1
ATOM 1410 C CA . HIS A 1 176 ? 28.471 25.925 -19.864 1.00 40.56 176 HIS A CA 1
ATOM 1411 C C . HIS A 1 176 ? 26.998 26.334 -19.656 1.00 40.56 176 HIS A C 1
ATOM 1413 O O . HIS A 1 176 ? 26.127 25.497 -19.442 1.00 40.56 176 HIS A O 1
ATOM 1419 N N . LEU A 1 177 ? 26.777 27.642 -19.797 1.00 42.72 177 LEU A N 1
ATOM 1420 C CA . LEU A 1 177 ? 25.622 28.349 -20.365 1.00 42.72 177 LEU A CA 1
ATOM 1421 C C . LEU A 1 177 ? 24.199 28.116 -19.826 1.00 42.72 177 LEU A C 1
ATOM 1423 O O . LEU A 1 177 ? 23.493 27.167 -20.162 1.00 42.72 177 LEU A O 1
ATOM 1427 N N . SER A 1 178 ? 23.747 29.160 -19.134 1.00 46.28 178 SER A N 1
ATOM 1428 C CA . SER A 1 178 ? 22.387 29.690 -19.140 1.00 46.28 178 SER A CA 1
ATOM 1429 C C . SER A 1 178 ? 21.918 30.029 -20.561 1.00 46.28 178 SER A C 1
ATOM 1431 O O . SER A 1 178 ? 22.629 30.723 -21.281 1.00 46.28 178 SER A O 1
ATOM 1433 N N . ASP A 1 179 ? 20.744 29.532 -20.953 1.00 42.06 179 ASP A N 1
ATOM 1434 C CA . ASP A 1 179 ? 19.627 30.314 -21.516 1.00 42.06 179 ASP A CA 1
ATOM 1435 C C . ASP A 1 179 ? 18.650 29.395 -22.260 1.00 42.06 179 ASP A C 1
ATOM 1437 O O . ASP A 1 179 ? 18.935 28.861 -23.329 1.00 42.06 179 ASP A O 1
ATOM 1441 N N . SER A 1 180 ? 17.450 29.239 -21.703 1.00 38.94 180 SER A N 1
ATOM 1442 C CA . SER A 1 180 ? 16.267 28.844 -22.469 1.00 38.94 180 SER A CA 1
ATOM 1443 C C . SER A 1 180 ? 15.018 29.325 -21.734 1.00 38.94 180 SER A C 1
ATOM 1445 O O . SER A 1 180 ? 14.400 28.587 -20.968 1.00 38.94 180 SER A O 1
ATOM 1447 N N . GLN A 1 181 ? 14.643 30.585 -21.969 1.00 43.25 181 GLN A N 1
ATOM 1448 C CA . GLN A 1 181 ? 13.291 31.065 -21.694 1.00 43.25 181 GLN A CA 1
ATOM 1449 C C . GLN A 1 181 ? 12.309 30.397 -22.666 1.00 43.25 181 GLN A C 1
ATOM 1451 O O . GLN A 1 181 ? 12.363 30.614 -23.874 1.00 43.25 181 GLN A O 1
ATOM 1456 N N . THR A 1 182 ? 11.370 29.623 -22.133 1.00 45.91 182 THR A N 1
ATOM 1457 C CA . THR A 1 182 ? 10.135 29.233 -22.823 1.00 45.91 182 THR A CA 1
ATOM 1458 C C . THR A 1 182 ? 9.017 30.197 -22.425 1.00 45.91 182 THR A C 1
ATOM 1460 O O . THR A 1 182 ? 8.718 30.271 -21.230 1.00 45.91 182 THR A O 1
ATOM 1463 N N . PRO A 1 183 ? 8.344 30.905 -23.351 1.00 56.00 183 PRO A N 1
ATOM 1464 C CA . PRO A 1 183 ? 7.135 31.626 -22.999 1.00 56.00 183 PRO A CA 1
ATOM 1465 C C . PRO A 1 183 ? 5.905 30.725 -23.154 1.00 56.00 183 PRO A C 1
ATOM 1467 O O . PRO A 1 183 ? 5.700 30.058 -24.169 1.00 56.00 183 PRO A O 1
ATOM 1470 N N . HIS A 1 184 ? 5.074 30.744 -22.114 1.00 50.75 184 HIS A N 1
ATOM 1471 C CA . HIS A 1 184 ? 3.699 30.264 -22.110 1.00 50.75 184 HIS A CA 1
ATOM 1472 C C . HIS A 1 184 ? 2.904 30.817 -23.303 1.00 50.75 184 HIS A C 1
ATOM 1474 O O . HIS A 1 184 ? 2.969 32.013 -23.589 1.00 50.75 184 HIS A O 1
ATOM 1480 N N . ARG A 1 185 ? 2.070 29.981 -23.939 1.00 44.38 185 ARG A N 1
ATOM 1481 C CA . ARG A 1 185 ? 0.965 30.472 -24.771 1.00 44.38 185 ARG A CA 1
ATOM 1482 C C . ARG A 1 185 ? -0.343 29.737 -24.488 1.00 44.38 185 ARG A C 1
ATOM 1484 O O . ARG A 1 185 ? -0.411 28.516 -24.427 1.00 44.38 185 ARG A O 1
ATOM 1491 N N . THR A 1 186 ? -1.338 30.585 -24.290 1.00 51.56 186 THR A N 1
ATOM 1492 C CA . THR A 1 186 ? -2.687 30.447 -23.753 1.00 51.56 186 THR A CA 1
ATOM 1493 C C . THR A 1 186 ? -3.613 29.567 -24.595 1.00 51.56 186 THR A C 1
ATOM 1495 O O . THR A 1 186 ? -3.588 29.614 -25.824 1.00 51.56 186 THR A O 1
ATOM 1498 N N . HIS A 1 187 ? -4.478 28.814 -23.912 1.00 48.34 187 HIS A N 1
ATOM 1499 C CA . HIS A 1 187 ? -5.610 28.093 -24.491 1.00 48.34 187 HIS A CA 1
ATOM 1500 C C . HIS A 1 187 ? -6.601 29.065 -25.157 1.00 48.34 187 HIS A C 1
ATOM 1502 O O . HIS A 1 187 ? -7.042 30.022 -24.524 1.00 48.34 187 HIS A O 1
ATOM 1508 N N . HIS A 1 188 ? -6.987 28.795 -26.405 1.00 53.50 188 HIS A N 1
ATOM 1509 C CA . HIS A 1 188 ? -8.173 29.385 -27.031 1.00 53.50 188 HIS A CA 1
ATOM 1510 C C . HIS A 1 188 ? -9.342 28.392 -26.943 1.00 53.50 188 HIS A C 1
ATOM 1512 O O . HIS A 1 188 ? -9.175 27.210 -27.243 1.00 53.50 188 HIS A O 1
ATOM 1518 N N . ALA A 1 189 ? -10.516 28.883 -26.543 1.00 58.41 189 ALA A N 1
ATOM 1519 C CA . ALA A 1 189 ? -11.799 28.192 -26.670 1.00 58.41 189 ALA A CA 1
ATOM 1520 C C . ALA A 1 189 ? -12.380 28.407 -28.084 1.00 58.41 189 ALA A C 1
ATOM 1522 O O . ALA A 1 189 ? -12.163 29.484 -28.649 1.00 58.41 189 ALA A O 1
ATOM 1523 N N . PRO A 1 190 ? -13.133 27.452 -28.663 1.00 66.38 190 PRO A N 1
ATOM 1524 C CA . PRO A 1 190 ? -13.806 27.674 -29.933 1.00 66.38 190 PRO A CA 1
ATOM 1525 C C . PRO A 1 190 ? -15.184 28.314 -29.709 1.00 66.38 190 PRO A C 1
ATOM 1527 O O . PRO A 1 190 ? -16.021 27.786 -28.976 1.00 66.38 190 PRO A O 1
ATOM 1530 N N . LEU A 1 191 ? -15.421 29.448 -30.373 1.00 62.25 191 LEU A N 1
ATOM 1531 C CA . LEU A 1 191 ? -16.760 29.945 -30.681 1.00 62.25 191 LEU A CA 1
ATOM 1532 C C . LEU A 1 191 ? -17.200 29.324 -32.019 1.00 62.25 191 LEU A C 1
ATOM 1534 O O . LEU A 1 191 ? -16.535 29.544 -33.023 1.00 62.25 191 LEU A O 1
ATOM 1538 N N . PHE A 1 192 ? -18.300 28.569 -31.964 1.00 60.84 192 PHE A N 1
ATOM 1539 C CA . PHE A 1 192 ? -19.289 28.221 -32.999 1.00 60.84 192 PHE A CA 1
ATOM 1540 C C . PHE A 1 192 ? -18.885 27.927 -34.460 1.00 60.84 192 PHE A C 1
ATOM 1542 O O . PHE A 1 192 ? -18.298 28.746 -35.163 1.00 60.84 192 PHE A O 1
ATOM 1549 N N . GLY A 1 193 ? -19.414 26.793 -34.931 1.00 50.09 193 GLY A N 1
ATOM 1550 C CA . GLY A 1 193 ? -19.640 26.404 -36.323 1.00 50.09 193 GLY A CA 1
ATOM 1551 C C . GLY A 1 193 ? -20.470 25.132 -36.348 1.00 50.09 193 GLY A C 1
ATOM 1552 O O . GLY A 1 193 ? -19.866 24.072 -36.086 1.00 50.09 193 GLY A O 1
#

pLDDT: mean 74.11, std 23.74, range [37.28, 98.69]

Foldseek 3Di:
DDDDPPPPDDDDDPVRVVVVVVVVVVVVVVVVVVVVVVVVVVVVVVVVVVVVVVVVVVVVVVVVVVVVVVVVVVVVVVVVVVVVVVVVVVVVVVVVVVVVVVVVVVVVVVVVVPDPPPPDDDDDDDDDDPPPPPDPPPDDPPDDDDDDDDDDDDDDDPDDPDDDDDDDDDDDDDDDDDDDDDDDDDDDDDDDD

Sequence (193 aa):
MPSTVSIERHKLNQAMYQKLKKYIMSKRKREQEEKAQDAIVKRLRREREESKRQAEIDTENLENAKKEILITRKRIDELTSRRNELFQRLKQIASEETSLREKQKSETMAYLASMPSTQFGIESNNSSTANRVTVPQTTLPTGPPLQPQTVQHVAMPKHIISTSGSAPIPSIHSEHLSDSQTPHRTHHAPLFG

Organism: Schistosoma japonicum (NCBI:txid6182)